Protein AF-A0A336NA17-F1 (afdb_monomer_lite)

pLDDT: mean 70.46, std 20.94, range [25.98, 91.88]

Radius of gyration: 20.92 Å; chains: 1; bounding box: 53×68×46 Å

Sequence (219 aa):
MKYIARKQKKLISEIELTWENMQLGAVQGVVLDTDGSVIVDWYKEWEITPSKPIDFKLNVETTNVAAHVDRVIMRMIEASKGAFSDRSRIIGLCGNEFFSKLKNHKTIRETYLNTALAQTPDSAGGVATPSALGSGSFGSFDFAGVTFINYRSIHNYNVSAKAVTKRAIGIKPDECQFFPVDAPGVFQKTFAPQARGKLGFCQHRWKTSLHHANRRPRP

Organism: Bartonella grahamii (NCBI:txid33045)

Structure (mmCIF, N/CA/C/O backbone):
data_AF-A0A336NA17-F1
#
_entry.id   AF-A0A336NA17-F1
#
loop_
_atom_site.group_PDB
_atom_site.id
_atom_site.type_symbol
_atom_site.label_atom_id
_atom_site.label_alt_id
_atom_site.label_comp_id
_atom_site.label_asym_id
_atom_site.label_entity_id
_atom_site.label_seq_id
_atom_site.pdbx_PDB_ins_code
_atom_site.Cartn_x
_atom_site.Cartn_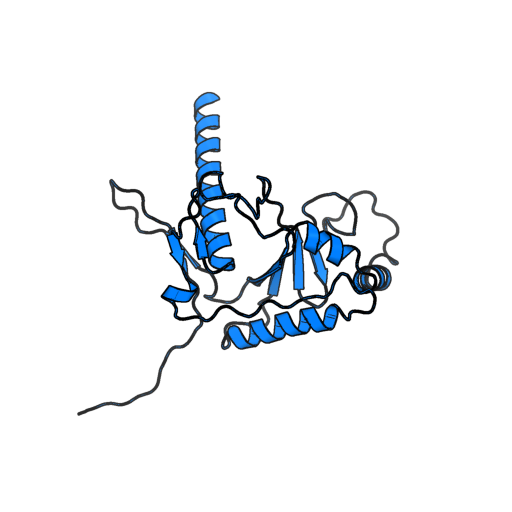y
_atom_site.Cartn_z
_atom_site.occupancy
_atom_site.B_iso_or_equiv
_atom_site.auth_seq_id
_atom_site.auth_comp_id
_atom_site.auth_asym_id
_atom_site.auth_atom_id
_atom_site.pdbx_PDB_model_num
ATOM 1 N N . MET A 1 1 ? 21.190 19.999 -29.900 1.00 59.84 1 MET A N 1
ATOM 2 C CA . MET A 1 1 ? 21.153 19.678 -28.450 1.00 59.84 1 MET A CA 1
ATOM 3 C C . MET A 1 1 ? 19.763 19.299 -27.909 1.00 59.84 1 MET A C 1
ATOM 5 O O . MET A 1 1 ? 19.672 18.299 -27.211 1.00 59.84 1 MET A O 1
ATOM 9 N N . LYS A 1 2 ? 18.657 19.989 -28.257 1.00 77.69 2 LYS A N 1
ATOM 10 C CA . LYS A 1 2 ? 17.298 19.683 -27.727 1.00 77.69 2 LYS A CA 1
ATOM 11 C C . LYS A 1 2 ? 16.725 18.293 -28.093 1.00 77.69 2 LYS A C 1
ATOM 13 O O . LYS A 1 2 ? 15.868 17.781 -27.381 1.00 77.69 2 LYS A O 1
ATOM 18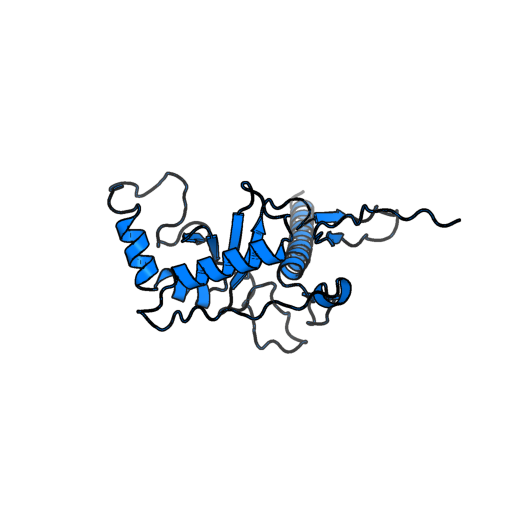 N N . TYR A 1 3 ? 17.149 17.669 -29.198 1.00 87.12 3 TYR A N 1
ATOM 19 C CA . TYR A 1 3 ? 16.628 16.353 -29.617 1.00 87.12 3 TYR A CA 1
ATOM 20 C C . TYR A 1 3 ? 17.195 15.190 -28.788 1.00 87.12 3 TYR A C 1
ATOM 22 O O . TYR A 1 3 ? 16.426 14.376 -28.281 1.00 87.12 3 TYR A O 1
ATOM 30 N N . ILE A 1 4 ? 18.518 15.159 -28.595 1.00 89.62 4 ILE A N 1
ATOM 31 C CA . ILE A 1 4 ? 19.208 14.116 -27.821 1.00 89.62 4 ILE A CA 1
ATOM 32 C C . ILE A 1 4 ? 18.718 14.120 -26.367 1.00 89.62 4 ILE A C 1
ATOM 34 O O . ILE A 1 4 ? 18.317 13.076 -25.861 1.00 89.62 4 ILE A O 1
ATOM 38 N N . ALA A 1 5 ? 18.615 15.299 -25.742 1.00 91.31 5 ALA A N 1
ATOM 39 C CA . ALA A 1 5 ? 18.116 15.433 -24.371 1.00 91.31 5 ALA A CA 1
ATOM 40 C C . ALA A 1 5 ? 16.678 14.900 -24.195 1.00 91.31 5 ALA A C 1
ATOM 42 O O . ALA A 1 5 ? 16.375 14.228 -23.211 1.00 91.31 5 ALA A O 1
ATOM 43 N N . ARG A 1 6 ? 15.785 15.129 -25.173 1.00 91.00 6 ARG A N 1
ATOM 44 C CA . ARG A 1 6 ? 14.420 14.566 -25.146 1.00 91.00 6 ARG A CA 1
ATOM 45 C C . ARG A 1 6 ? 14.422 13.040 -25.221 1.00 91.00 6 ARG A C 1
ATOM 47 O O . ARG A 1 6 ? 13.647 12.401 -24.516 1.00 91.00 6 ARG A O 1
ATOM 54 N N . LYS A 1 7 ? 15.275 12.457 -26.069 1.00 89.75 7 LYS A N 1
ATOM 55 C CA . LYS A 1 7 ? 15.403 10.997 -26.195 1.00 89.75 7 LYS A CA 1
ATOM 56 C C . LYS A 1 7 ? 15.983 10.373 -24.929 1.00 89.75 7 LYS A C 1
ATOM 58 O O . LYS A 1 7 ? 15.438 9.382 -24.464 1.00 89.75 7 LYS A O 1
ATOM 63 N N . GLN A 1 8 ? 17.008 10.986 -24.339 1.00 91.50 8 GLN A N 1
ATOM 64 C CA . GLN A 1 8 ? 17.567 10.552 -23.055 1.00 91.50 8 GLN A CA 1
ATOM 65 C C . GLN A 1 8 ? 16.517 10.594 -21.942 1.00 91.50 8 GLN A C 1
ATOM 67 O O . GLN A 1 8 ? 16.338 9.598 -21.250 1.00 91.50 8 GLN A O 1
ATOM 72 N N . LYS A 1 9 ? 15.754 11.691 -21.829 1.00 90.00 9 LYS A N 1
ATOM 73 C CA . LYS A 1 9 ? 14.656 11.792 -20.857 1.00 90.00 9 LYS A CA 1
ATOM 74 C C . LYS A 1 9 ? 13.622 10.681 -21.049 1.00 90.00 9 LYS A C 1
ATOM 76 O O . LYS A 1 9 ? 13.201 10.073 -20.076 1.00 90.00 9 LYS A O 1
ATOM 81 N N . LYS A 1 10 ? 13.250 10.392 -22.301 1.00 87.31 10 LYS A N 1
ATOM 82 C CA . LYS A 1 10 ? 12.312 9.310 -22.616 1.00 87.31 10 LYS A CA 1
ATOM 83 C C . LYS A 1 10 ? 12.838 7.943 -22.154 1.00 87.31 10 LYS A C 1
ATOM 85 O O . LYS A 1 10 ? 12.099 7.221 -21.501 1.00 87.31 10 LYS A O 1
ATOM 90 N N . LEU A 1 11 ? 14.095 7.616 -22.461 1.00 88.69 11 LEU A N 1
ATOM 91 C CA . LEU A 1 11 ? 14.706 6.342 -22.060 1.00 88.69 11 LEU A CA 1
ATOM 92 C C . LEU A 1 11 ? 14.773 6.190 -20.536 1.00 88.69 11 LEU A C 1
ATOM 94 O O . LEU A 1 11 ? 14.495 5.115 -20.018 1.00 88.69 11 LEU A O 1
ATOM 98 N N . ILE A 1 12 ? 15.101 7.268 -19.817 1.00 89.25 12 ILE A N 1
ATOM 99 C CA . ILE A 1 12 ? 15.108 7.266 -18.349 1.00 89.25 12 ILE A CA 1
ATOM 100 C C . ILE A 1 12 ? 13.704 6.967 -17.814 1.00 89.25 12 ILE A C 1
ATOM 102 O O . ILE A 1 12 ? 13.558 6.057 -17.006 1.00 89.25 12 ILE A O 1
ATOM 106 N N . SER A 1 13 ? 12.670 7.642 -18.325 1.00 83.38 13 SER A N 1
ATOM 107 C CA . SER A 1 13 ? 11.290 7.391 -17.894 1.00 83.38 13 SER A CA 1
ATOM 108 C C . SER A 1 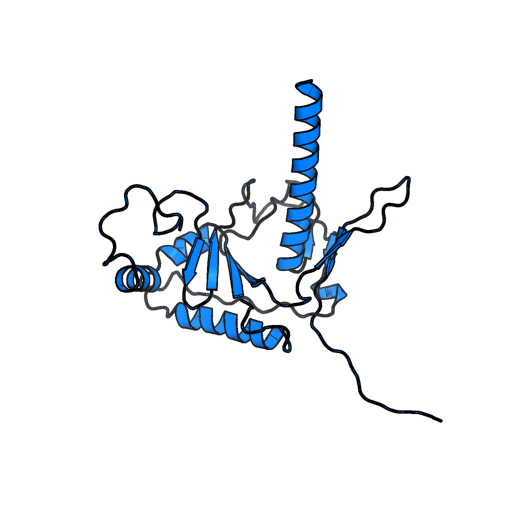13 ? 10.810 5.964 -18.194 1.00 83.38 13 SER A C 1
ATOM 110 O O . SER A 1 13 ? 10.081 5.383 -17.399 1.00 83.38 13 SER A O 1
ATOM 112 N N . GLU A 1 14 ? 11.230 5.359 -19.310 1.00 83.25 14 GLU A N 1
ATOM 113 C CA . GLU A 1 14 ? 10.919 3.954 -19.627 1.00 83.25 14 GLU A CA 1
ATOM 114 C C . GLU A 1 14 ? 11.610 2.971 -18.662 1.00 83.25 14 GLU A C 1
ATOM 116 O O . GLU A 1 14 ? 11.015 1.972 -18.242 1.00 83.25 14 GLU A O 1
ATOM 121 N N . ILE A 1 15 ? 12.847 3.267 -18.255 1.00 86.62 15 ILE A N 1
ATOM 122 C CA . ILE A 1 15 ? 13.572 2.479 -17.250 1.00 86.62 15 ILE A CA 1
ATOM 123 C C . ILE A 1 15 ? 12.913 2.622 -15.871 1.00 86.62 15 ILE A C 1
ATOM 125 O O . ILE A 1 15 ? 12.733 1.621 -15.178 1.00 86.62 15 ILE A O 1
ATOM 129 N N . GLU A 1 16 ? 12.516 3.835 -15.483 1.00 83.50 16 GLU A N 1
ATOM 130 C CA . GLU A 1 16 ? 11.811 4.106 -14.223 1.00 83.50 16 GLU A CA 1
ATOM 131 C C . GLU A 1 16 ? 10.486 3.339 -14.141 1.00 83.50 16 GLU A C 1
ATOM 133 O O . GLU A 1 16 ? 10.228 2.698 -13.126 1.00 83.50 16 GLU A O 1
ATOM 138 N N . LEU A 1 17 ? 9.714 3.294 -15.232 1.00 81.31 17 LEU A N 1
ATOM 139 C CA . LEU A 1 17 ? 8.494 2.481 -15.335 1.00 81.31 17 LEU A CA 1
ATOM 140 C C . LEU A 1 17 ? 8.766 0.986 -15.156 1.00 81.31 17 LEU A C 1
ATOM 142 O O . LEU A 1 17 ? 8.013 0.275 -14.494 1.00 81.31 17 LEU A O 1
ATOM 146 N N . THR A 1 18 ? 9.862 0.498 -15.734 1.00 83.12 18 THR A N 1
ATOM 147 C CA . THR A 1 18 ? 10.259 -0.907 -15.587 1.00 83.12 18 THR A CA 1
ATOM 148 C C . THR A 1 18 ? 10.616 -1.213 -14.132 1.00 83.12 18 THR A C 1
ATOM 150 O O . THR A 1 18 ? 10.225 -2.247 -13.589 1.00 83.12 18 THR A O 1
ATOM 153 N N . TRP A 1 19 ? 11.347 -0.310 -13.474 1.00 85.44 19 TRP A N 1
ATOM 154 C CA . TRP A 1 19 ? 11.675 -0.438 -12.056 1.00 85.44 19 TRP A CA 1
ATOM 155 C C . TRP A 1 19 ? 10.439 -0.388 -11.174 1.00 85.44 19 TRP A C 1
ATOM 157 O O . TRP A 1 19 ? 10.331 -1.210 -10.271 1.00 85.44 19 TRP A O 1
ATOM 167 N N . GLU A 1 20 ? 9.506 0.513 -11.458 1.00 83.62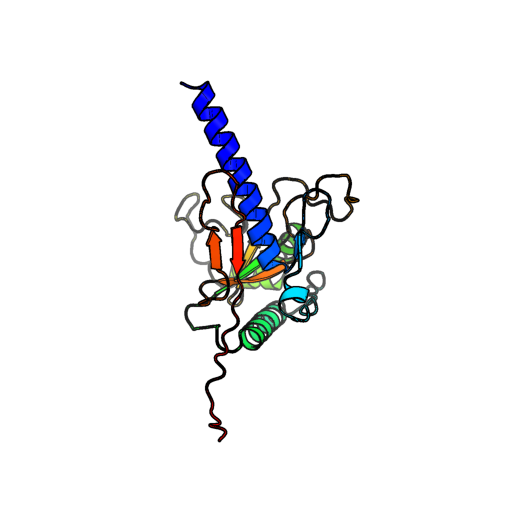 20 GLU A N 1
ATOM 168 C CA . GLU A 1 20 ? 8.233 0.606 -10.755 1.00 83.62 20 GLU A CA 1
ATOM 169 C C . GLU A 1 20 ? 7.431 -0.694 -10.878 1.00 83.62 20 GLU A C 1
ATOM 171 O O . GLU A 1 20 ? 6.985 -1.220 -9.862 1.00 83.62 20 GLU A O 1
ATOM 176 N N . ASN A 1 21 ? 7.333 -1.284 -12.076 1.00 82.94 21 ASN A N 1
ATOM 177 C CA . ASN A 1 21 ? 6.665 -2.576 -12.264 1.00 82.94 21 ASN A CA 1
ATOM 178 C C . ASN A 1 21 ? 7.304 -3.685 -11.413 1.00 82.94 21 ASN A C 1
ATOM 180 O O . ASN A 1 21 ? 6.611 -4.447 -10.743 1.00 82.94 21 ASN A O 1
ATOM 184 N N . MET A 1 22 ? 8.638 -3.760 -11.399 1.00 85.31 22 MET A N 1
ATOM 185 C CA . MET A 1 22 ? 9.351 -4.758 -10.597 1.00 85.31 22 MET A CA 1
ATOM 186 C C . MET A 1 22 ? 9.192 -4.520 -9.091 1.00 85.31 22 MET A C 1
ATOM 188 O O . MET A 1 22 ? 9.049 -5.479 -8.336 1.00 85.31 22 MET A O 1
ATOM 192 N N . GLN A 1 23 ? 9.213 -3.264 -8.645 1.00 86.75 23 GLN A N 1
ATOM 193 C CA . GLN A 1 23 ? 9.050 -2.899 -7.236 1.00 86.75 23 GLN A CA 1
ATOM 194 C C . GLN A 1 23 ? 7.625 -3.154 -6.754 1.00 86.75 23 GLN A C 1
ATOM 196 O O . GLN A 1 23 ? 7.435 -3.768 -5.707 1.00 86.75 23 GLN A O 1
ATOM 201 N N . LEU A 1 24 ? 6.625 -2.750 -7.537 1.00 84.69 24 LEU A N 1
ATOM 202 C CA . LEU A 1 24 ? 5.225 -2.999 -7.222 1.00 84.69 24 LEU A CA 1
ATOM 203 C C . LEU A 1 24 ? 4.910 -4.497 -7.251 1.00 84.69 24 LEU A C 1
ATOM 205 O O . LEU A 1 24 ? 4.237 -4.995 -6.352 1.00 84.69 24 LEU A O 1
ATOM 209 N N . GLY A 1 25 ? 5.456 -5.233 -8.221 1.00 84.94 25 GLY A N 1
ATOM 210 C CA . GLY A 1 25 ? 5.335 -6.687 -8.273 1.00 84.94 25 GLY A CA 1
ATOM 211 C C . GLY A 1 25 ? 6.028 -7.386 -7.100 1.00 84.94 25 GLY A C 1
ATOM 212 O O . GLY A 1 25 ? 5.523 -8.385 -6.599 1.00 84.94 25 GLY A O 1
ATOM 213 N N . ALA A 1 26 ? 7.136 -6.842 -6.584 1.00 85.88 26 ALA A N 1
ATOM 214 C CA . ALA A 1 26 ? 7.755 -7.333 -5.350 1.00 85.88 26 ALA A CA 1
ATOM 215 C C . ALA A 1 26 ? 6.884 -7.073 -4.107 1.00 85.88 26 ALA A C 1
ATOM 217 O O . ALA A 1 26 ? 6.862 -7.901 -3.203 1.00 85.88 26 ALA A O 1
ATOM 218 N N . VAL A 1 27 ? 6.143 -5.960 -4.061 1.00 86.81 27 VAL A N 1
ATOM 219 C CA . VAL A 1 27 ? 5.165 -5.678 -2.992 1.00 86.81 27 VAL A CA 1
ATOM 220 C C . VAL A 1 27 ? 3.949 -6.608 -3.087 1.00 86.81 27 VAL A C 1
ATOM 222 O O . VAL A 1 27 ? 3.481 -7.110 -2.071 1.00 86.81 27 VAL A O 1
ATOM 225 N N . GLN A 1 28 ? 3.445 -6.859 -4.298 1.00 84.44 28 GLN A N 1
ATOM 226 C CA . GLN A 1 28 ? 2.285 -7.726 -4.553 1.00 84.44 28 GLN A CA 1
ATOM 227 C C . GLN A 1 28 ? 2.622 -9.227 -4.545 1.00 84.44 28 GLN A C 1
ATOM 229 O O . GLN A 1 28 ? 1.717 -10.055 -4.606 1.00 84.44 28 GLN A O 1
ATOM 234 N N . GLY A 1 29 ? 3.909 -9.580 -4.514 1.00 85.19 29 GLY A N 1
ATOM 235 C CA . GLY A 1 29 ? 4.409 -10.955 -4.547 1.00 85.19 29 GLY A CA 1
ATOM 236 C C . GLY A 1 29 ? 4.439 -11.610 -5.934 1.00 85.19 29 GLY A C 1
ATOM 237 O O . GLY A 1 29 ? 4.948 -12.719 -6.062 1.00 85.19 29 GLY A O 1
ATOM 238 N N . VAL A 1 30 ? 3.976 -10.937 -6.990 1.00 85.19 30 VAL A N 1
ATOM 239 C CA . VAL A 1 30 ? 4.055 -11.429 -8.375 1.00 85.19 30 VAL A CA 1
ATOM 240 C C . VAL A 1 30 ? 4.409 -10.278 -9.313 1.00 85.19 30 VAL A C 1
ATOM 242 O O . VAL A 1 30 ? 3.748 -9.242 -9.317 1.00 85.19 30 VAL A O 1
ATOM 245 N N . VAL A 1 31 ? 5.439 -10.469 -10.138 1.00 84.38 31 VAL A N 1
ATOM 246 C CA . VAL A 1 31 ? 5.829 -9.543 -11.208 1.00 84.38 31 VAL A CA 1
ATOM 247 C C . VAL A 1 31 ? 5.243 -10.039 -12.521 1.00 84.38 31 VAL A C 1
ATOM 249 O O . VAL A 1 31 ? 5.493 -11.173 -12.932 1.00 84.38 31 VAL A O 1
ATOM 252 N N . LEU A 1 32 ? 4.486 -9.174 -13.187 1.00 81.75 32 LEU A N 1
ATOM 253 C CA . LEU A 1 32 ? 3.839 -9.472 -14.459 1.00 81.75 32 LEU A CA 1
ATOM 254 C C . LEU A 1 32 ? 4.518 -8.725 -15.601 1.00 81.75 32 LEU A C 1
ATOM 256 O O . LEU A 1 32 ? 5.023 -7.615 -15.412 1.00 81.75 32 LEU A O 1
ATOM 260 N N . ASP A 1 33 ? 4.493 -9.327 -16.782 1.00 77.69 33 ASP A N 1
ATOM 261 C CA . ASP A 1 33 ? 4.853 -8.653 -18.020 1.00 77.69 33 ASP A CA 1
ATOM 262 C C . ASP A 1 33 ? 3.661 -7.849 -18.558 1.00 77.69 33 ASP A C 1
ATOM 264 O O . ASP A 1 33 ? 2.528 -7.915 -18.069 1.00 77.69 33 ASP A O 1
ATOM 268 N N . THR A 1 34 ? 3.924 -7.056 -19.587 1.00 71.38 34 THR A N 1
ATOM 269 C CA . THR A 1 34 ? 2.964 -6.179 -20.255 1.00 71.38 34 THR A CA 1
ATOM 270 C C . THR A 1 34 ? 1.768 -6.949 -20.830 1.00 71.38 34 THR A C 1
ATOM 272 O O . THR A 1 34 ? 0.667 -6.396 -20.896 1.00 71.38 34 THR A O 1
ATOM 275 N N . ASP A 1 35 ? 1.972 -8.211 -21.222 1.00 69.75 35 ASP A N 1
ATOM 276 C CA . ASP A 1 35 ? 0.947 -9.138 -21.724 1.00 69.75 35 ASP A CA 1
ATOM 277 C C . ASP A 1 35 ? 0.199 -9.893 -20.602 1.00 69.75 35 ASP A C 1
ATOM 279 O O . ASP A 1 35 ? -0.707 -10.686 -20.852 1.00 69.75 35 ASP A O 1
ATOM 283 N N . GLY A 1 36 ? 0.550 -9.635 -19.340 1.00 70.06 36 GLY A N 1
ATOM 284 C CA . GLY A 1 36 ? -0.041 -10.285 -18.176 1.00 70.06 36 GLY A CA 1
ATOM 285 C C . GLY A 1 36 ? 0.521 -11.671 -17.860 1.00 70.06 36 GLY A C 1
ATOM 286 O O . GLY A 1 36 ? 0.030 -12.299 -16.919 1.00 70.06 36 GLY A O 1
ATOM 287 N N . SER A 1 37 ? 1.534 -12.148 -18.588 1.00 79.00 37 SER A N 1
ATOM 288 C CA . SER A 1 37 ? 2.283 -13.344 -18.204 1.00 79.00 37 SER A CA 1
ATOM 289 C C . SER A 1 37 ? 3.088 -13.099 -16.922 1.00 79.00 37 SER A C 1
ATOM 291 O O . SER A 1 37 ? 3.456 -11.969 -16.593 1.00 79.00 37 SER A O 1
ATOM 293 N N . VAL A 1 38 ? 3.327 -14.156 -16.146 1.00 83.75 38 VAL A N 1
ATOM 294 C CA . VAL A 1 38 ? 4.107 -14.064 -14.905 1.00 83.75 38 VAL A CA 1
ATOM 295 C C . VAL A 1 38 ? 5.593 -14.108 -15.245 1.00 83.75 38 VAL A C 1
ATOM 297 O O . VAL A 1 38 ? 6.077 -15.119 -15.747 1.00 83.75 38 VAL A O 1
ATOM 300 N N . ILE A 1 39 ? 6.317 -13.032 -14.932 1.00 85.00 39 ILE A N 1
ATOM 301 C CA . ILE A 1 39 ? 7.783 -12.994 -15.035 1.00 85.00 39 ILE A CA 1
ATOM 302 C C . ILE A 1 39 ? 8.391 -13.692 -13.820 1.00 85.00 39 ILE A C 1
ATOM 304 O O . ILE A 1 39 ? 9.263 -14.545 -13.962 1.00 85.00 39 ILE A O 1
ATOM 308 N N . VAL A 1 40 ? 7.936 -13.320 -12.619 1.00 86.38 40 VAL A N 1
ATOM 309 C CA . VAL A 1 40 ? 8.420 -13.887 -11.354 1.00 86.38 40 VAL A CA 1
ATOM 310 C C . VAL A 1 40 ? 7.259 -14.025 -10.380 1.00 86.38 40 VAL A C 1
ATOM 312 O O . VAL A 1 40 ? 6.538 -13.060 -10.136 1.00 86.38 40 VAL A O 1
ATOM 315 N N . ASP A 1 41 ? 7.116 -15.209 -9.796 1.00 87.06 41 ASP A N 1
ATOM 316 C CA . ASP A 1 41 ? 6.215 -15.472 -8.676 1.00 87.06 41 ASP A CA 1
ATOM 317 C C . ASP A 1 41 ? 7.048 -15.644 -7.402 1.00 87.06 41 ASP A C 1
ATOM 319 O O . ASP A 1 41 ? 7.697 -16.672 -7.196 1.00 87.06 41 ASP A O 1
ATOM 323 N N . TRP A 1 42 ? 7.049 -14.618 -6.555 1.00 86.69 42 TRP A N 1
ATOM 324 C CA . TRP A 1 42 ? 7.820 -14.605 -5.317 1.00 86.69 42 TRP A CA 1
ATOM 325 C C . TRP A 1 42 ? 7.222 -15.514 -4.242 1.00 86.69 42 TRP A C 1
ATOM 327 O O . TRP A 1 42 ? 7.956 -16.043 -3.407 1.00 86.69 42 TRP A O 1
ATOM 337 N N . TYR A 1 43 ? 5.903 -15.723 -4.264 1.00 86.88 43 TYR A N 1
ATOM 338 C CA . TYR A 1 43 ? 5.245 -16.656 -3.352 1.00 86.88 43 TYR A CA 1
ATOM 339 C C . TYR A 1 43 ? 5.692 -18.083 -3.630 1.00 86.88 43 TYR A C 1
ATOM 341 O O . TYR A 1 43 ? 6.009 -18.822 -2.699 1.00 86.88 43 TYR A O 1
ATOM 349 N N . LYS A 1 44 ? 5.772 -18.451 -4.910 1.00 89.44 44 LYS A N 1
ATOM 350 C CA . LYS A 1 44 ? 6.269 -19.761 -5.323 1.00 89.44 44 LYS A CA 1
ATOM 351 C C . LYS A 1 44 ? 7.761 -19.926 -5.042 1.00 89.44 44 LYS A C 1
ATOM 353 O O . LYS A 1 44 ? 8.149 -20.954 -4.504 1.00 89.44 44 LYS A O 1
ATOM 358 N N . GLU A 1 45 ? 8.575 -18.928 -5.379 1.00 88.12 45 GLU A N 1
ATOM 359 C CA . GLU A 1 45 ? 10.036 -18.984 -5.212 1.00 88.12 45 GLU A CA 1
ATOM 360 C C . GLU A 1 45 ? 10.460 -19.187 -3.749 1.00 88.12 45 GLU A C 1
ATOM 362 O O . GLU A 1 45 ? 11.425 -19.893 -3.470 1.00 88.12 45 GLU A O 1
ATOM 367 N N . TRP A 1 46 ? 9.744 -18.574 -2.803 1.00 83.31 46 TRP A N 1
ATOM 368 C CA . TRP A 1 46 ? 10.073 -18.645 -1.373 1.00 83.31 46 TRP A CA 1
ATOM 369 C C . TRP A 1 46 ? 9.128 -19.527 -0.561 1.00 83.31 46 TRP A C 1
ATOM 371 O O . TRP A 1 46 ? 9.210 -19.526 0.667 1.00 83.31 46 TRP A O 1
ATOM 381 N N . GLU A 1 47 ? 8.230 -20.251 -1.231 1.00 87.25 47 GLU A N 1
ATOM 382 C CA . GLU A 1 47 ? 7.232 -21.125 -0.602 1.00 87.25 47 GLU A CA 1
ATOM 383 C C . GLU A 1 47 ? 6.380 -20.389 0.454 1.00 87.25 47 GLU A C 1
ATOM 385 O O . GLU A 1 47 ? 5.994 -20.930 1.493 1.00 87.25 47 GLU A O 1
ATOM 390 N N . ILE A 1 48 ? 6.078 -19.113 0.195 1.00 84.25 48 ILE A N 1
ATOM 391 C CA . ILE A 1 48 ? 5.286 -18.259 1.081 1.00 84.25 48 ILE A CA 1
ATOM 392 C C . ILE A 1 48 ? 3.823 -18.350 0.662 1.00 84.25 48 ILE A C 1
ATOM 394 O O . ILE A 1 48 ? 3.462 -18.043 -0.469 1.00 84.25 48 ILE A O 1
ATOM 398 N N . THR A 1 49 ? 2.949 -18.708 1.601 1.00 85.88 49 THR A N 1
ATOM 399 C CA . THR A 1 49 ? 1.504 -18.654 1.358 1.00 85.88 49 THR A CA 1
ATOM 400 C C . THR A 1 49 ? 1.018 -17.198 1.406 1.00 85.88 49 THR A C 1
ATOM 402 O O . THR A 1 49 ? 1.258 -16.527 2.415 1.00 85.88 49 THR A O 1
ATOM 405 N N . PRO A 1 50 ? 0.311 -16.695 0.374 1.00 81.81 50 PRO A N 1
ATOM 406 C CA . PRO A 1 50 ? -0.259 -15.352 0.395 1.00 81.81 50 PRO A CA 1
ATOM 407 C C . PRO A 1 50 ? -1.201 -15.152 1.587 1.00 81.81 50 PRO A C 1
ATOM 409 O O . PRO A 1 50 ? -2.039 -16.006 1.895 1.00 81.81 50 PRO A O 1
ATOM 412 N N . SER A 1 51 ? -1.089 -14.003 2.253 1.00 81.56 51 SER A N 1
ATOM 413 C CA . SER A 1 51 ? -1.991 -13.659 3.354 1.00 81.56 51 SER A CA 1
ATOM 414 C C . SER A 1 51 ? -3.411 -13.447 2.834 1.00 81.56 51 SER A C 1
ATOM 416 O O . SER A 1 51 ? -3.623 -12.831 1.789 1.00 81.56 51 SER A O 1
ATOM 418 N N . LYS A 1 52 ? -4.408 -13.942 3.575 1.00 86.25 52 LYS A N 1
ATOM 419 C CA . LYS A 1 52 ? -5.816 -13.757 3.206 1.00 86.25 52 LYS A CA 1
ATOM 420 C C . LYS A 1 52 ? -6.193 -12.271 3.290 1.00 86.25 52 LYS A C 1
ATOM 422 O O . LYS A 1 52 ? -5.896 -11.652 4.322 1.00 86.25 52 LYS A O 1
ATOM 427 N N . PRO A 1 53 ? -6.899 -11.723 2.283 1.00 86.81 53 PRO A N 1
ATOM 428 C CA . PRO A 1 53 ? -7.317 -10.327 2.293 1.00 86.81 53 PRO A CA 1
ATOM 429 C C . PRO A 1 53 ? -8.185 -10.030 3.521 1.00 86.81 53 PRO A C 1
ATOM 431 O O . PRO A 1 53 ? -8.960 -10.873 3.981 1.00 86.81 53 PRO A O 1
ATOM 434 N N . ILE A 1 54 ? -8.023 -8.831 4.078 1.00 88.38 54 ILE A N 1
ATOM 435 C CA . ILE A 1 54 ? -8.860 -8.327 5.169 1.00 88.38 54 ILE A CA 1
ATOM 436 C C . ILE A 1 54 ? -9.910 -7.422 4.542 1.00 88.38 54 ILE A C 1
ATOM 438 O O . ILE A 1 54 ? -9.569 -6.398 3.959 1.00 88.38 54 ILE A O 1
ATOM 442 N N . ASP A 1 55 ? -11.181 -7.780 4.694 1.00 90.94 55 ASP A N 1
ATOM 443 C CA . ASP A 1 55 ? -12.275 -6.876 4.362 1.00 90.94 55 ASP A CA 1
ATOM 444 C C . ASP A 1 55 ? -12.398 -5.802 5.452 1.00 90.94 55 ASP A C 1
ATOM 446 O O . ASP A 1 55 ? -12.656 -6.113 6.620 1.00 90.94 55 ASP A O 1
ATOM 450 N N . PHE A 1 56 ? -12.172 -4.547 5.064 1.00 87.19 56 PHE A N 1
ATOM 451 C CA . PHE A 1 56 ? -12.287 -3.369 5.926 1.00 87.19 56 PHE A CA 1
ATOM 452 C C . PHE A 1 56 ? -13.738 -2.918 6.131 1.00 87.19 56 PHE A C 1
ATOM 454 O O . PHE A 1 56 ? -13.967 -2.010 6.923 1.00 87.19 56 PHE A O 1
ATOM 461 N N . LYS A 1 57 ? -14.711 -3.505 5.415 1.00 89.25 57 LYS A N 1
ATOM 462 C CA . LYS A 1 57 ? -16.147 -3.197 5.521 1.00 89.25 57 LYS A CA 1
ATOM 463 C C . LYS A 1 57 ? -16.464 -1.698 5.464 1.00 89.25 57 LYS A C 1
ATOM 465 O O . LYS A 1 57 ? -17.368 -1.215 6.138 1.00 89.25 57 LYS A O 1
ATOM 470 N N . LEU A 1 58 ? -15.772 -0.966 4.588 1.00 87.12 58 LEU A N 1
ATOM 471 C CA . LEU A 1 58 ? -15.880 0.498 4.464 1.00 87.12 58 LEU A CA 1
ATOM 472 C C . LEU A 1 58 ? -17.264 1.006 4.011 1.00 87.12 58 LEU A C 1
ATOM 474 O O . LEU A 1 58 ? -17.479 2.212 3.954 1.00 87.12 58 LEU A O 1
ATOM 478 N N . ASN A 1 59 ? -18.192 0.106 3.680 1.00 87.00 59 ASN A N 1
ATOM 479 C CA . ASN A 1 59 ? -19.577 0.438 3.342 1.00 87.00 59 ASN A CA 1
ATOM 480 C C . ASN A 1 59 ? -20.507 0.468 4.575 1.00 87.00 59 ASN A C 1
ATOM 482 O O . ASN A 1 59 ? -21.677 0.808 4.434 1.00 87.00 59 ASN A O 1
ATOM 486 N N . VAL A 1 60 ? -20.029 0.070 5.760 1.00 89.38 60 VAL A N 1
ATOM 487 C CA . VAL A 1 60 ? -20.819 0.021 7.000 1.00 89.38 60 VAL A CA 1
ATOM 488 C C . VAL A 1 60 ? -20.297 1.085 7.958 1.00 89.38 60 VAL A C 1
ATOM 490 O O . VAL A 1 60 ? -19.208 0.933 8.502 1.00 89.38 60 VAL A O 1
ATOM 493 N N . GLU A 1 61 ? -21.087 2.132 8.199 1.00 83.94 61 GLU A N 1
ATOM 494 C CA . GLU A 1 61 ? -20.662 3.319 8.962 1.00 83.94 61 GLU A CA 1
ATOM 495 C C . GLU A 1 61 ? -20.219 3.030 10.402 1.00 83.94 61 GLU A C 1
ATOM 497 O O . GLU A 1 61 ? -19.385 3.746 10.953 1.00 83.94 61 GLU A O 1
ATOM 502 N N . THR A 1 62 ? -20.770 1.985 11.024 1.00 87.19 62 THR A N 1
ATOM 503 C CA . THR A 1 62 ? -20.456 1.589 12.405 1.00 87.19 62 THR A CA 1
ATOM 504 C C . THR A 1 62 ? -19.188 0.742 12.511 1.00 87.19 62 THR A C 1
ATOM 506 O O . THR A 1 62 ? -18.861 0.256 13.595 1.00 87.19 62 THR A O 1
ATOM 509 N N . THR A 1 63 ? -18.488 0.495 11.401 1.00 90.31 63 THR A N 1
ATOM 510 C CA . THR A 1 63 ? -17.289 -0.344 11.401 1.00 90.31 63 THR A CA 1
ATOM 511 C C . THR A 1 63 ? -16.163 0.327 12.173 1.00 90.31 63 THR A C 1
ATOM 513 O O . THR A 1 63 ? -15.790 1.468 11.904 1.00 90.31 63 THR A O 1
ATOM 516 N N . ASN A 1 64 ? -15.554 -0.418 13.095 1.00 88.62 64 ASN A N 1
ATOM 517 C CA . ASN A 1 64 ? -14.334 0.018 13.758 1.00 88.62 64 ASN A CA 1
ATOM 518 C C . ASN A 1 64 ? -13.129 -0.167 12.821 1.00 88.62 64 ASN A C 1
ATOM 520 O O . ASN A 1 64 ? -12.465 -1.204 12.836 1.00 88.62 64 ASN A O 1
ATOM 524 N N . VAL A 1 65 ? -12.858 0.846 11.995 1.00 89.00 65 VAL A N 1
ATOM 525 C CA . VAL A 1 65 ? -11.752 0.827 11.025 1.00 89.00 65 VAL A CA 1
ATOM 526 C C . VAL A 1 65 ? -10.390 0.683 11.714 1.00 89.00 65 VAL A C 1
ATOM 528 O O . VAL A 1 65 ? -9.535 -0.028 11.194 1.00 89.00 65 VAL A O 1
ATOM 531 N N . ALA A 1 66 ? -10.197 1.270 12.901 1.00 87.69 66 ALA A N 1
ATOM 532 C CA . ALA A 1 66 ? -8.944 1.152 13.652 1.00 87.69 66 ALA A CA 1
ATOM 533 C C . ALA A 1 66 ? -8.622 -0.312 13.993 1.00 87.69 66 ALA A C 1
ATOM 535 O O . ALA A 1 66 ? -7.523 -0.771 13.711 1.00 87.69 66 ALA A O 1
ATOM 536 N N . ALA A 1 67 ? -9.613 -1.095 14.433 1.00 90.19 67 ALA A N 1
ATOM 537 C CA . ALA A 1 67 ? -9.418 -2.519 14.721 1.00 90.19 67 ALA A CA 1
ATOM 538 C C . ALA A 1 67 ? -9.013 -3.346 13.481 1.00 90.19 67 ALA A C 1
ATOM 540 O O . ALA A 1 67 ? -8.313 -4.357 13.592 1.00 90.19 67 ALA A O 1
ATOM 541 N N . HIS A 1 68 ? -9.451 -2.942 12.283 1.00 91.75 68 HIS A N 1
ATOM 542 C CA . HIS A 1 68 ? -9.001 -3.564 11.035 1.00 91.75 68 HIS A CA 1
ATOM 543 C C . HIS A 1 68 ? -7.551 -3.192 10.702 1.00 91.75 68 HIS A C 1
ATOM 545 O O . HIS A 1 68 ? -6.804 -4.059 10.246 1.00 91.75 68 HIS A O 1
ATOM 551 N N . VAL A 1 69 ? -7.141 -1.949 10.971 1.00 90.06 69 VAL A N 1
ATOM 552 C CA . VAL A 1 69 ? -5.747 -1.502 10.825 1.00 90.06 69 VAL A CA 1
ATOM 553 C C . VAL A 1 69 ? -4.836 -2.209 11.826 1.00 90.06 69 VAL A C 1
ATOM 555 O O . VAL A 1 69 ? -3.824 -2.772 11.418 1.00 90.06 69 VAL A O 1
ATOM 558 N N . ASP A 1 70 ? -5.235 -2.318 13.092 1.00 90.62 70 ASP A N 1
ATOM 559 C CA . ASP A 1 70 ? -4.477 -3.046 14.115 1.00 90.62 70 ASP A CA 1
ATOM 560 C C . ASP A 1 70 ? -4.256 -4.506 13.708 1.00 90.62 70 ASP A C 1
ATOM 562 O O . ASP A 1 70 ? -3.160 -5.049 13.837 1.00 90.62 70 ASP A O 1
ATOM 566 N N . ARG A 1 71 ? -5.274 -5.145 13.115 1.00 91.88 71 ARG A N 1
ATOM 567 C CA . ARG A 1 71 ? -5.144 -6.503 12.572 1.00 91.88 71 ARG A CA 1
ATOM 568 C C . ARG A 1 71 ? -4.111 -6.586 11.446 1.00 91.88 71 ARG A C 1
ATOM 570 O O . ARG A 1 71 ? -3.408 -7.592 11.362 1.00 91.88 71 ARG A O 1
ATOM 577 N N . VAL A 1 72 ? -4.033 -5.581 10.571 1.00 90.88 72 VAL A N 1
ATOM 578 C CA . VAL A 1 72 ? -2.992 -5.509 9.530 1.00 90.88 72 VAL A CA 1
ATOM 579 C C . VAL A 1 72 ? -1.615 -5.426 10.183 1.00 90.88 72 VAL A C 1
ATOM 581 O O . VAL A 1 72 ? -0.745 -6.229 9.849 1.00 90.88 72 VAL A O 1
ATOM 584 N N . ILE A 1 73 ? -1.441 -4.511 11.140 1.00 89.00 73 ILE A N 1
ATOM 585 C CA . ILE A 1 73 ? -0.174 -4.294 11.846 1.00 89.00 73 ILE A CA 1
ATOM 586 C C . ILE A 1 73 ? 0.293 -5.589 12.514 1.00 89.00 73 ILE A C 1
ATOM 588 O O . ILE A 1 73 ? 1.410 -6.038 12.265 1.00 89.00 73 ILE A O 1
ATOM 592 N N . MET A 1 74 ? -0.579 -6.240 13.287 1.00 88.81 74 MET A N 1
ATOM 593 C CA . MET A 1 74 ? -0.236 -7.473 14.000 1.00 88.81 74 MET A CA 1
ATOM 594 C C . MET A 1 74 ? 0.167 -8.595 13.041 1.00 88.81 74 MET A C 1
ATOM 596 O O . MET A 1 74 ? 1.216 -9.209 13.227 1.00 88.81 74 MET A O 1
ATOM 600 N N . ARG A 1 75 ? -0.582 -8.801 11.946 1.00 89.38 75 ARG A N 1
ATOM 601 C CA . ARG A 1 75 ? -0.213 -9.802 10.929 1.00 89.38 75 ARG A CA 1
ATOM 602 C C . ARG A 1 75 ? 1.141 -9.515 10.288 1.00 89.38 75 ARG A C 1
ATOM 604 O O . ARG A 1 75 ? 1.873 -10.450 9.977 1.00 89.38 75 ARG A O 1
ATOM 611 N N . MET A 1 76 ? 1.472 -8.248 10.056 1.00 86.94 76 MET A N 1
ATOM 612 C CA . MET A 1 76 ? 2.758 -7.869 9.470 1.00 86.94 76 MET A CA 1
ATOM 613 C C . MET A 1 76 ? 3.912 -8.069 10.447 1.00 86.94 76 MET A C 1
ATOM 615 O O . MET A 1 76 ? 4.958 -8.578 10.045 1.00 86.94 76 MET A O 1
ATOM 619 N N . ILE A 1 77 ? 3.723 -7.720 11.720 1.00 85.44 77 ILE A N 1
ATOM 620 C CA . ILE A 1 77 ? 4.719 -7.951 12.769 1.00 85.44 77 ILE A CA 1
ATOM 621 C C . ILE A 1 77 ? 4.984 -9.454 12.913 1.00 85.44 77 ILE A C 1
ATOM 623 O O . ILE A 1 77 ? 6.141 -9.871 12.844 1.00 85.44 77 ILE A O 1
ATOM 627 N N . GLU A 1 78 ? 3.938 -10.278 13.001 1.00 85.94 78 GLU A N 1
ATOM 628 C CA . GLU A 1 78 ? 4.053 -11.742 13.057 1.00 85.94 78 GLU A CA 1
ATOM 629 C C . GLU A 1 78 ? 4.763 -12.312 11.818 1.00 85.94 78 GLU A C 1
ATOM 631 O O . GLU A 1 78 ? 5.707 -13.098 11.936 1.00 85.94 78 GLU A O 1
ATOM 636 N N . ALA A 1 79 ? 4.371 -11.872 10.617 1.00 83.94 79 ALA A N 1
ATOM 637 C CA . ALA A 1 79 ? 4.968 -12.330 9.362 1.00 83.94 79 ALA A CA 1
ATOM 638 C C . ALA A 1 79 ? 6.435 -11.898 9.198 1.00 83.94 79 ALA A C 1
ATOM 640 O O . ALA A 1 79 ? 7.204 -12.575 8.513 1.00 83.94 79 ALA A O 1
ATOM 641 N N . SER A 1 80 ? 6.849 -10.800 9.838 1.00 79.38 80 SER A N 1
ATOM 642 C CA . SER A 1 80 ? 8.216 -10.280 9.746 1.00 79.38 80 SER A CA 1
ATOM 643 C C . SER A 1 80 ? 9.265 -11.162 10.434 1.00 79.38 80 SER A C 1
ATOM 645 O O . SER A 1 80 ? 10.456 -10.971 10.189 1.00 79.38 80 SER A O 1
ATOM 647 N N . LYS A 1 81 ? 8.853 -12.107 11.298 1.00 80.25 81 LYS A N 1
ATOM 648 C CA . LYS A 1 81 ? 9.741 -13.000 12.073 1.00 80.25 81 LYS A CA 1
ATOM 649 C C . LYS A 1 81 ? 10.887 -12.253 12.786 1.00 80.25 81 LYS A C 1
ATOM 651 O O . LYS A 1 81 ? 12.018 -12.731 12.824 1.00 80.25 81 LYS A O 1
ATOM 656 N N . GLY A 1 82 ? 10.600 -11.066 13.327 1.00 77.38 82 GLY A N 1
ATOM 657 C CA . GLY A 1 82 ? 11.572 -10.231 14.048 1.00 77.38 82 GLY A CA 1
ATOM 658 C C . GLY A 1 82 ? 12.356 -9.240 13.179 1.00 77.38 82 GLY A C 1
ATOM 659 O O . GLY A 1 82 ? 13.258 -8.577 13.682 1.00 77.38 82 GLY A O 1
ATOM 660 N N . ALA A 1 83 ? 12.031 -9.116 11.887 1.00 78.81 83 ALA A N 1
ATOM 661 C CA . ALA A 1 83 ? 12.596 -8.076 11.022 1.00 78.81 83 ALA A CA 1
ATOM 662 C C . ALA A 1 83 ? 11.934 -6.698 11.219 1.00 78.81 83 ALA A C 1
ATOM 664 O O . ALA A 1 83 ? 12.510 -5.683 10.824 1.00 78.81 83 ALA A O 1
ATOM 665 N N . PHE A 1 84 ? 10.734 -6.651 11.807 1.00 81.06 84 PHE A N 1
ATOM 666 C CA . PHE A 1 84 ? 10.072 -5.401 12.171 1.00 81.06 84 PHE A CA 1
ATOM 667 C C . PHE A 1 84 ? 10.719 -4.825 13.436 1.00 81.06 84 PHE A C 1
ATOM 669 O O . PHE A 1 84 ? 10.807 -5.506 14.454 1.00 81.06 84 PHE A O 1
ATOM 676 N N . SER A 1 85 ? 11.198 -3.585 13.358 1.00 78.69 85 SER A N 1
ATOM 677 C CA . SER A 1 85 ? 11.875 -2.880 14.457 1.00 78.69 85 SER A CA 1
ATOM 678 C C . SER A 1 85 ? 11.158 -1.570 14.776 1.00 78.69 85 SER A C 1
ATOM 680 O O . SER A 1 85 ? 10.323 -1.133 13.993 1.00 78.69 85 SER A O 1
ATOM 682 N N . ASP A 1 86 ? 11.532 -0.887 15.859 1.00 76.44 86 ASP A N 1
ATOM 683 C CA . ASP A 1 86 ? 10.924 0.400 16.256 1.00 76.44 86 ASP A CA 1
ATOM 684 C C . ASP A 1 86 ? 11.091 1.519 15.213 1.00 76.44 86 ASP A C 1
ATOM 686 O O . ASP A 1 86 ? 10.403 2.534 15.251 1.00 76.44 86 ASP A O 1
ATOM 690 N N . ARG A 1 87 ? 12.016 1.344 14.261 1.00 79.75 87 ARG A N 1
ATOM 691 C CA . ARG A 1 87 ? 12.218 2.264 13.130 1.00 79.75 87 ARG A CA 1
ATOM 692 C C . ARG A 1 87 ? 11.369 1.908 11.912 1.00 79.75 87 ARG A C 1
ATOM 694 O O . ARG A 1 87 ? 11.386 2.641 10.929 1.00 79.75 87 ARG A O 1
ATOM 701 N N . SER A 1 88 ? 10.691 0.766 11.942 1.00 81.25 88 SER A N 1
ATOM 702 C CA . SER A 1 88 ? 9.871 0.277 10.845 1.00 81.25 88 SER A CA 1
ATOM 703 C C . SER A 1 88 ? 8.487 0.914 10.897 1.00 81.25 88 SER A C 1
ATOM 705 O O . SER A 1 88 ? 7.884 1.063 11.955 1.00 81.25 88 SER A O 1
ATOM 707 N N . ARG A 1 89 ? 7.969 1.268 9.726 1.00 84.88 89 ARG A N 1
ATOM 708 C CA . ARG A 1 89 ? 6.625 1.834 9.554 1.00 84.88 89 ARG A CA 1
ATOM 709 C C . ARG A 1 89 ? 5.874 1.068 8.487 1.00 84.88 89 ARG A C 1
ATOM 711 O O . ARG A 1 89 ? 6.487 0.408 7.651 1.00 84.88 89 ARG A O 1
ATOM 718 N N . ILE A 1 90 ? 4.554 1.153 8.502 1.00 86.88 90 ILE A N 1
ATOM 719 C CA . ILE A 1 90 ? 3.709 0.435 7.550 1.00 86.88 90 ILE A CA 1
ATOM 720 C C . ILE A 1 90 ? 3.111 1.441 6.577 1.00 86.88 90 ILE A C 1
ATOM 722 O O . ILE A 1 90 ? 2.503 2.431 6.985 1.00 86.88 90 ILE A O 1
ATOM 726 N N . ILE A 1 91 ? 3.290 1.169 5.286 1.00 88.50 91 ILE A N 1
ATOM 727 C CA . ILE A 1 91 ? 2.675 1.940 4.209 1.00 88.50 91 ILE A CA 1
ATOM 728 C C . ILE A 1 91 ? 1.620 1.074 3.528 1.00 88.50 91 ILE A C 1
ATOM 730 O O . ILE A 1 91 ? 1.885 -0.077 3.182 1.00 88.50 91 ILE A O 1
ATOM 734 N N . GLY A 1 92 ? 0.431 1.646 3.334 1.00 89.62 92 GLY A N 1
ATOM 735 C CA . GLY A 1 92 ? -0.652 1.082 2.536 1.00 89.62 92 GLY A CA 1
ATOM 736 C C . GLY A 1 92 ? -0.778 1.807 1.199 1.00 89.62 92 GLY A C 1
ATOM 737 O O . GLY A 1 92 ? -1.236 2.948 1.159 1.00 89.62 92 GLY A O 1
ATOM 738 N N . LEU A 1 93 ? -0.404 1.155 0.097 1.00 88.75 93 LEU A N 1
ATOM 739 C CA . LEU A 1 93 ? -0.687 1.645 -1.253 1.00 88.75 93 LEU A CA 1
ATOM 740 C C . LEU A 1 93 ? -2.101 1.245 -1.638 1.00 88.75 93 LEU A C 1
ATOM 742 O O . LEU A 1 93 ? -2.384 0.068 -1.867 1.00 88.75 93 LEU A O 1
ATOM 746 N N . CYS A 1 94 ? -2.985 2.226 -1.714 1.00 86.88 94 CYS A N 1
ATOM 747 C CA . CYS A 1 94 ? -4.395 1.986 -1.941 1.00 86.88 94 CYS A CA 1
ATOM 748 C C . CYS A 1 94 ? -4.822 2.375 -3.350 1.00 86.88 94 CYS A C 1
ATOM 750 O O . CYS A 1 94 ? -4.388 3.396 -3.888 1.00 86.88 94 CYS A O 1
ATOM 752 N N . GLY A 1 95 ? -5.733 1.584 -3.912 1.00 83.06 95 GLY A N 1
ATOM 753 C CA . GLY A 1 95 ? -6.489 1.960 -5.092 1.00 83.06 95 GLY A CA 1
ATOM 754 C C . GLY A 1 95 ? -7.413 3.147 -4.825 1.00 83.06 95 GLY A C 1
ATOM 755 O O . GLY A 1 95 ? -7.766 3.471 -3.686 1.00 83.06 95 GLY A O 1
ATOM 756 N N . ASN A 1 96 ? -7.819 3.813 -5.904 1.00 82.31 96 ASN A N 1
ATOM 757 C CA . ASN A 1 96 ? -8.566 5.064 -5.813 1.00 82.31 96 ASN A CA 1
ATOM 758 C C . ASN A 1 96 ? -9.955 4.907 -5.158 1.00 82.31 96 ASN A C 1
ATOM 760 O O . ASN A 1 96 ? -10.380 5.805 -4.430 1.00 82.31 96 ASN A O 1
ATOM 764 N N . GLU A 1 97 ? -10.666 3.796 -5.381 1.00 85.50 97 GLU A N 1
ATOM 765 C CA . GLU A 1 97 ? -11.987 3.570 -4.773 1.00 85.50 97 GLU A CA 1
ATOM 766 C C . GLU A 1 97 ? -11.871 3.244 -3.286 1.00 85.50 97 GLU A C 1
ATOM 768 O O . GLU A 1 97 ? -12.587 3.840 -2.480 1.00 85.50 97 GLU A O 1
ATOM 773 N N . PHE A 1 98 ? -10.938 2.364 -2.913 1.00 87.19 98 PHE A N 1
ATOM 774 C CA . PHE A 1 98 ? -10.641 2.044 -1.520 1.00 87.19 98 PHE A CA 1
ATOM 775 C C . PHE A 1 98 ? -10.258 3.307 -0.752 1.00 87.19 98 PHE A C 1
ATOM 777 O O . PHE A 1 98 ? -10.866 3.618 0.268 1.00 87.19 98 PHE A O 1
ATOM 784 N N . PHE A 1 99 ? -9.314 4.089 -1.282 1.00 84.62 99 PHE A N 1
ATOM 785 C CA . PHE A 1 99 ? -8.857 5.322 -0.647 1.00 84.62 99 PHE A CA 1
ATOM 786 C C . PHE A 1 99 ? -9.984 6.357 -0.518 1.00 84.62 99 PHE A C 1
ATOM 788 O O . PHE A 1 99 ? -10.099 7.035 0.503 1.00 84.62 99 PHE A O 1
ATOM 795 N N . SER A 1 100 ? -10.853 6.466 -1.529 1.00 83.56 100 SER A N 1
ATOM 796 C CA . SER A 1 100 ? -12.014 7.361 -1.482 1.00 83.56 100 SER A CA 1
ATOM 797 C C . SER A 1 100 ? -13.061 6.921 -0.453 1.00 83.56 100 SER A C 1
ATOM 799 O O . SER A 1 100 ? -13.625 7.767 0.237 1.00 83.56 100 SER A O 1
ATOM 801 N N . LYS A 1 101 ? -13.319 5.617 -0.308 1.00 86.62 101 LYS A N 1
ATOM 802 C CA . LYS A 1 101 ? -14.213 5.092 0.738 1.00 86.62 101 LYS A CA 1
ATOM 803 C C . LYS A 1 101 ? -13.610 5.295 2.125 1.00 86.62 101 LYS A C 1
ATOM 805 O O . LYS A 1 101 ? -14.288 5.788 3.018 1.00 86.62 101 LYS A O 1
ATOM 810 N N . LEU A 1 102 ? -12.319 5.008 2.272 1.00 85.69 102 LEU A N 1
ATOM 811 C CA . LEU A 1 102 ? -11.586 5.126 3.526 1.00 85.69 102 LEU A CA 1
ATOM 812 C C . LEU A 1 102 ? -11.591 6.575 4.041 1.00 85.69 102 LEU A C 1
ATOM 814 O O . LEU A 1 102 ? -12.056 6.829 5.147 1.00 85.69 102 LEU A O 1
ATOM 818 N N . LYS A 1 103 ? -11.188 7.552 3.217 1.00 81.06 103 LYS A N 1
ATOM 819 C CA . LYS A 1 103 ? -11.168 8.974 3.619 1.00 81.06 103 LYS A CA 1
ATOM 820 C C . LYS A 1 103 ? -12.555 9.533 3.973 1.00 81.06 103 LYS A C 1
ATOM 822 O O . LYS A 1 103 ? -12.661 10.526 4.687 1.00 81.06 103 LYS A O 1
ATOM 827 N N . ASN A 1 104 ? -13.617 8.959 3.404 1.00 82.44 104 ASN A N 1
ATOM 828 C CA . ASN A 1 104 ? -14.991 9.419 3.598 1.00 82.44 104 ASN A CA 1
ATOM 829 C C . ASN A 1 104 ? -15.721 8.661 4.713 1.00 82.44 104 ASN A C 1
ATOM 831 O O . ASN A 1 104 ? -16.838 9.044 5.054 1.00 82.44 104 ASN A O 1
ATOM 835 N N . HIS A 1 105 ? -15.107 7.625 5.289 1.00 83.88 105 HIS A N 1
ATOM 836 C CA . HIS A 1 105 ? -15.703 6.858 6.371 1.00 83.88 105 HIS A CA 1
ATOM 837 C C . HIS A 1 105 ? -15.902 7.735 7.611 1.00 83.88 105 HIS A C 1
ATOM 839 O O . HIS A 1 105 ? -15.006 8.498 7.988 1.00 83.88 105 HIS A O 1
ATOM 845 N N . LYS A 1 106 ? -17.060 7.592 8.267 1.00 85.12 106 LYS A N 1
ATOM 846 C CA . LYS A 1 106 ? -17.469 8.399 9.427 1.00 85.12 106 LYS A CA 1
ATOM 847 C C . LYS A 1 106 ? -16.384 8.453 10.503 1.00 85.12 106 LYS A C 1
ATOM 849 O O . LYS A 1 106 ? -15.926 9.538 10.841 1.00 85.12 106 LYS A O 1
ATOM 854 N N . THR A 1 107 ? -15.891 7.290 10.932 1.00 82.94 107 THR A N 1
ATOM 855 C CA . THR A 1 107 ? -14.820 7.176 11.937 1.00 82.94 107 THR A CA 1
ATOM 856 C C . THR A 1 107 ? -13.574 7.975 11.567 1.00 82.94 107 THR A C 1
ATOM 858 O O . THR A 1 107 ? -13.035 8.679 12.406 1.00 82.94 107 THR A O 1
ATOM 861 N N . ILE A 1 108 ? -13.123 7.907 10.311 1.00 80.12 108 ILE A N 1
ATOM 862 C CA . ILE A 1 108 ? -11.886 8.576 9.885 1.00 80.12 108 ILE A CA 1
ATOM 863 C C . ILE A 1 108 ? -12.081 10.086 9.843 1.00 80.12 108 ILE A C 1
ATOM 865 O O . ILE A 1 108 ? -11.216 10.825 10.307 1.00 80.12 108 ILE A O 1
ATOM 869 N N . ARG A 1 109 ? -13.230 10.547 9.340 1.00 80.44 109 ARG A N 1
ATOM 870 C CA . ARG A 1 109 ? -13.579 11.970 9.352 1.00 80.44 109 ARG A CA 1
ATOM 871 C C . ARG A 1 109 ? -13.663 12.513 10.774 1.00 80.44 109 ARG A C 1
ATOM 873 O O . ARG A 1 109 ? -13.076 13.552 11.047 1.00 80.44 109 ARG A O 1
ATOM 880 N N . GLU A 1 110 ? -14.343 11.807 11.672 1.00 79.00 110 GLU A N 1
ATOM 881 C CA . GLU A 1 110 ? -14.472 12.201 13.077 1.00 79.00 110 GLU A CA 1
ATOM 882 C C . GLU A 1 110 ? -13.115 12.223 13.785 1.00 79.00 110 GLU A C 1
ATOM 884 O O . GLU A 1 110 ? -12.795 13.206 14.448 1.00 79.00 110 GLU A O 1
ATOM 889 N N . THR A 1 111 ? -12.274 11.199 13.602 1.00 75.06 111 THR A N 1
ATOM 890 C CA . THR A 1 111 ? -10.910 11.196 14.150 1.00 75.06 111 THR A CA 1
ATOM 891 C C . THR A 1 111 ? -10.113 12.391 13.628 1.00 75.06 111 THR A C 1
ATOM 893 O O . THR A 1 111 ? -9.572 13.148 14.422 1.00 75.06 111 THR A O 1
ATOM 896 N N . TYR A 1 112 ? -10.100 12.647 12.319 1.00 69.75 112 TYR A N 1
ATOM 897 C CA . TYR A 1 112 ? -9.343 13.772 11.759 1.00 69.75 112 TYR A CA 1
ATOM 898 C C . TYR A 1 112 ? -9.833 15.148 12.231 1.00 69.75 112 TYR A C 1
ATOM 900 O O . TYR A 1 112 ? -9.013 16.030 12.501 1.00 69.75 112 TYR A O 1
ATOM 908 N N . LEU A 1 113 ? -11.151 15.331 12.365 1.00 69.81 113 LEU A N 1
ATOM 909 C CA . LEU A 1 113 ? -11.734 16.554 12.922 1.00 69.81 113 LEU A CA 1
ATOM 910 C C . LEU A 1 113 ? -11.330 16.756 14.389 1.00 69.81 113 LEU A C 1
ATOM 912 O O . LEU A 1 113 ? -11.037 17.880 14.790 1.00 69.81 113 LEU A O 1
ATOM 916 N N . ASN A 1 114 ? -11.255 15.672 15.164 1.00 68.12 114 ASN A N 1
ATOM 917 C CA . ASN A 1 114 ? -10.949 15.718 16.592 1.00 68.12 114 ASN A CA 1
ATOM 918 C C . ASN A 1 114 ? -9.443 15.799 16.911 1.00 68.12 114 ASN A C 1
ATOM 920 O O . ASN A 1 114 ? -9.095 16.231 18.006 1.00 68.12 114 ASN A O 1
ATOM 924 N N . THR A 1 115 ? -8.544 15.371 16.012 1.00 61.59 115 THR A N 1
ATOM 925 C CA . THR A 1 115 ? -7.118 15.163 16.352 1.00 61.59 115 THR A CA 1
ATOM 926 C C . THR A 1 115 ? -6.154 16.278 15.908 1.00 61.59 115 THR A C 1
ATOM 928 O O . THR A 1 115 ? -5.129 16.425 16.564 1.00 61.59 115 THR A O 1
ATOM 931 N N . ALA A 1 116 ? -6.417 17.095 14.869 1.00 55.38 116 ALA A N 1
ATOM 932 C CA . ALA A 1 116 ? -5.429 18.130 14.469 1.00 55.38 116 ALA A CA 1
ATOM 933 C C . ALA A 1 116 ? -5.904 19.327 13.611 1.00 55.38 116 ALA A C 1
ATOM 935 O O . ALA A 1 116 ? -5.127 20.262 13.428 1.00 55.38 116 ALA A O 1
ATOM 936 N N . LEU A 1 117 ? -7.136 19.364 13.088 1.00 47.81 117 LEU A N 1
ATOM 937 C CA . LEU A 1 117 ? -7.584 20.474 12.214 1.00 47.81 117 LEU A CA 1
ATOM 938 C C . LEU A 1 117 ? -8.482 21.512 12.905 1.00 47.81 117 LEU A C 1
ATOM 940 O O . LEU A 1 117 ? -8.795 22.537 12.310 1.00 47.81 117 LEU A O 1
ATOM 944 N N . ALA A 1 118 ? -8.859 21.299 14.169 1.00 40.28 118 ALA A N 1
ATOM 945 C CA . ALA A 1 118 ? -9.582 22.295 14.966 1.00 40.28 118 ALA A CA 1
ATOM 946 C C . ALA A 1 118 ? -8.666 23.359 15.617 1.00 40.28 118 ALA A C 1
ATOM 948 O O . ALA A 1 118 ? -9.171 24.327 16.177 1.00 40.28 118 ALA A O 1
ATOM 949 N N . GLN A 1 119 ? -7.334 23.197 15.562 1.00 41.53 119 GLN A N 1
ATOM 950 C CA . GLN A 1 119 ? -6.365 24.100 16.216 1.00 41.53 119 GLN A CA 1
ATOM 951 C C . GLN A 1 119 ? -5.436 24.863 15.256 1.00 41.53 119 GLN A C 1
ATOM 953 O O . GLN A 1 119 ? -4.587 25.620 15.714 1.00 41.53 119 GLN A O 1
ATOM 958 N N . THR A 1 120 ? -5.601 24.724 13.938 1.00 38.84 120 THR A N 1
ATOM 959 C CA . THR A 1 120 ? -4.928 25.587 12.949 1.00 38.84 120 THR A CA 1
ATOM 960 C C . THR A 1 120 ? -5.959 26.278 12.052 1.00 38.84 120 THR A C 1
ATOM 962 O O . THR A 1 120 ? -6.144 25.894 10.898 1.00 38.84 120 THR A O 1
ATOM 965 N N . PRO A 1 121 ? -6.673 27.304 12.557 1.00 37.69 121 PRO A N 1
ATOM 966 C CA . PRO A 1 121 ? -7.175 28.335 11.663 1.00 37.69 121 PRO A CA 1
ATOM 967 C C . PRO A 1 121 ? -5.944 29.007 11.033 1.00 37.69 121 PRO A C 1
ATOM 969 O O . PRO A 1 121 ? -4.980 29.297 11.730 1.00 37.69 121 PRO A O 1
ATOM 972 N N . ASP A 1 122 ? -5.963 29.212 9.722 1.00 34.56 122 ASP A N 1
ATOM 973 C CA . ASP A 1 122 ? -4.914 29.883 8.940 1.00 34.56 122 ASP A CA 1
ATOM 974 C C . ASP A 1 122 ? -3.712 29.025 8.513 1.00 34.56 122 ASP A C 1
ATOM 976 O O . ASP A 1 122 ? -2.597 29.097 9.022 1.00 34.56 122 ASP A O 1
ATOM 980 N N . SER A 1 123 ? -3.904 28.290 7.422 1.00 33.19 123 SER A N 1
ATOM 981 C CA . SER A 1 123 ? -2.940 28.351 6.313 1.00 33.19 123 SER A CA 1
ATOM 982 C C . SER A 1 123 ? -3.618 27.941 5.011 1.00 33.19 123 SER A C 1
ATOM 984 O O . SER A 1 123 ? -3.486 26.830 4.498 1.00 33.19 123 SER A O 1
ATOM 986 N N . ALA A 1 124 ? -4.313 28.909 4.417 1.00 39.88 124 ALA A N 1
ATOM 987 C CA . ALA A 1 124 ? -4.439 28.983 2.970 1.00 39.88 124 ALA A CA 1
ATOM 988 C C . ALA A 1 124 ? -3.032 29.218 2.365 1.00 39.88 124 ALA A C 1
ATOM 990 O O . ALA A 1 124 ? -2.690 30.329 1.982 1.00 39.88 124 ALA A O 1
ATOM 991 N N . GLY A 1 125 ? -2.199 28.170 2.334 1.00 37.91 125 GLY A N 1
ATOM 992 C CA . GLY A 1 125 ? -0.866 28.157 1.715 1.00 37.91 125 GLY A CA 1
ATOM 993 C C . GLY A 1 125 ? 0.323 28.033 2.683 1.00 37.91 125 GLY A C 1
ATOM 994 O O . GLY A 1 125 ? 0.828 29.037 3.165 1.00 37.91 125 GLY A O 1
ATOM 995 N N . GLY A 1 126 ? 0.839 26.804 2.856 1.00 26.98 126 GLY A N 1
ATOM 996 C CA . GLY A 1 126 ? 2.138 26.484 3.491 1.00 26.98 126 GLY A CA 1
ATOM 997 C C . GLY A 1 126 ? 2.063 26.386 5.020 1.00 26.98 126 GLY A C 1
ATOM 998 O O . GLY A 1 126 ? 1.643 27.323 5.674 1.00 26.98 126 GLY A O 1
ATOM 999 N N . VAL A 1 127 ? 2.400 25.272 5.672 1.00 29.28 127 VAL A N 1
ATOM 1000 C CA . VAL A 1 127 ? 3.647 24.487 5.614 1.00 29.28 127 VAL A CA 1
ATOM 1001 C C . VAL A 1 127 ? 3.389 23.067 5.095 1.00 29.28 127 VAL A C 1
ATOM 1003 O O . VAL A 1 127 ? 2.354 22.472 5.366 1.00 29.28 127 VAL A O 1
ATOM 1006 N N . ALA A 1 128 ? 4.322 22.523 4.313 1.00 35.19 128 ALA A N 1
ATOM 1007 C CA . ALA A 1 128 ? 4.208 21.237 3.631 1.00 35.19 128 ALA A CA 1
ATOM 1008 C C . ALA A 1 128 ? 3.960 20.036 4.572 1.00 35.19 128 ALA A C 1
ATOM 1010 O O . ALA A 1 128 ? 4.880 19.321 4.949 1.00 35.19 128 ALA A O 1
ATOM 1011 N N . THR A 1 129 ? 2.693 19.750 4.855 1.00 37.94 129 THR A N 1
ATOM 1012 C CA . THR A 1 129 ? 2.163 18.383 4.912 1.00 37.94 129 THR A CA 1
ATOM 1013 C C . THR A 1 129 ? 0.954 18.358 3.983 1.00 37.94 129 THR A C 1
ATOM 1015 O O . THR A 1 129 ? -0.149 18.746 4.364 1.00 37.94 129 THR A O 1
ATOM 1018 N N . PRO A 1 130 ? 1.147 18.029 2.696 1.00 36.22 130 PRO A N 1
ATOM 1019 C CA . PRO A 1 130 ? 0.046 18.027 1.758 1.00 36.22 130 PRO A CA 1
ATOM 1020 C C . PRO A 1 130 ? -0.829 16.819 2.064 1.00 36.22 130 PRO A C 1
ATOM 1022 O O . PRO A 1 130 ? -0.547 15.738 1.567 1.00 36.22 130 PRO A O 1
ATOM 1025 N N . SER A 1 131 ? -1.836 16.977 2.924 1.00 46.97 131 SER A N 1
ATOM 1026 C CA . SER A 1 131 ? -3.076 16.189 2.936 1.00 46.97 131 SER A CA 1
ATOM 1027 C C . SER A 1 131 ? -3.876 16.442 4.207 1.00 46.97 131 SER A C 1
ATOM 1029 O O . SER A 1 131 ? -3.704 15.794 5.233 1.00 46.97 131 SER A O 1
ATOM 1031 N N . ALA A 1 132 ? -4.855 17.325 4.081 1.00 47.62 132 ALA A N 1
ATOM 1032 C CA . ALA A 1 132 ? -6.001 17.375 4.971 1.00 47.62 132 ALA A CA 1
ATOM 1033 C C . ALA A 1 132 ? -7.246 17.559 4.096 1.00 47.62 132 ALA A C 1
ATOM 1035 O O . ALA A 1 132 ? -7.770 18.651 3.935 1.00 47.62 132 ALA A O 1
ATOM 1036 N N . LEU A 1 133 ? -7.658 16.484 3.419 1.00 52.16 133 LEU A N 1
ATOM 1037 C CA . LEU A 1 133 ? -8.927 16.398 2.678 1.00 52.16 133 LEU A CA 1
ATOM 1038 C C . LEU A 1 133 ? -9.178 17.425 1.541 1.00 52.16 133 LEU A C 1
ATOM 1040 O O . LEU A 1 133 ? -10.324 17.620 1.142 1.00 52.16 133 LEU A O 1
ATOM 1044 N N . GLY A 1 134 ? -8.141 18.003 0.929 1.00 42.00 134 GLY A N 1
ATOM 1045 C CA . GLY A 1 134 ? -8.273 18.898 -0.231 1.00 42.00 134 GLY A CA 1
ATOM 1046 C C . GLY A 1 134 ? -7.171 18.668 -1.262 1.00 42.00 134 GLY A C 1
ATOM 1047 O O . GLY A 1 134 ? -6.014 18.472 -0.911 1.00 42.00 134 GLY A O 1
ATOM 1048 N N . SER A 1 135 ? -7.542 18.625 -2.540 1.00 49.22 135 SER A N 1
ATOM 1049 C CA . SER A 1 135 ? -6.681 18.261 -3.670 1.00 49.22 135 SER A CA 1
ATOM 1050 C C . SER A 1 135 ? -5.423 19.140 -3.779 1.00 49.22 135 SER A C 1
ATOM 1052 O O . SER A 1 135 ? -5.510 20.278 -4.228 1.00 49.22 135 SER A O 1
ATOM 1054 N N . GLY A 1 136 ? -4.248 18.593 -3.447 1.00 43.94 136 GLY A N 1
ATOM 1055 C CA . GLY A 1 136 ? -2.963 19.255 -3.687 1.00 43.94 136 GLY A CA 1
ATOM 1056 C C . GLY A 1 136 ? -1.773 18.504 -3.091 1.00 43.94 136 GLY A C 1
ATOM 1057 O O . GLY A 1 136 ? -1.506 18.623 -1.906 1.00 43.94 136 GLY A O 1
ATOM 1058 N N . SER A 1 137 ? -1.046 17.788 -3.957 1.00 45.41 137 SER A N 1
ATOM 1059 C CA . SER A 1 137 ? 0.193 17.023 -3.719 1.00 45.41 137 SER A CA 1
ATOM 1060 C C . SER A 1 137 ? 0.022 15.647 -3.042 1.00 45.41 137 SER A C 1
ATOM 1062 O O . SER A 1 137 ? 0.261 15.467 -1.860 1.00 45.41 137 SER A O 1
ATOM 1064 N N . PHE A 1 138 ? -0.369 14.657 -3.857 1.00 49.34 138 PHE A N 1
ATOM 1065 C CA . PHE A 1 138 ? -0.257 13.209 -3.591 1.00 49.34 138 PHE A CA 1
ATOM 1066 C C . PHE A 1 138 ? -1.003 12.698 -2.347 1.00 49.34 138 PHE A C 1
ATOM 1068 O O . PHE A 1 138 ? -0.396 12.335 -1.352 1.00 49.34 138 PHE A O 1
ATOM 1075 N N . GLY A 1 139 ? -2.339 12.640 -2.450 1.00 66.25 139 GLY A N 1
ATOM 1076 C CA . GLY A 1 139 ? -3.263 12.273 -1.369 1.00 66.25 139 GLY A CA 1
ATOM 1077 C C . GLY A 1 139 ? -2.845 11.046 -0.556 1.00 66.25 139 GLY A C 1
ATOM 1078 O O . GLY A 1 139 ? -3.112 9.912 -0.954 1.00 66.25 139 GLY A O 1
ATOM 1079 N N . SER A 1 140 ? -2.254 11.305 0.604 1.00 73.88 140 SER A N 1
ATOM 1080 C CA . SER A 1 140 ? -1.835 10.321 1.592 1.00 73.88 140 SER A CA 1
ATOM 1081 C C . SER A 1 140 ? -2.197 10.809 2.983 1.00 73.88 140 SER A C 1
ATOM 1083 O O . SER A 1 140 ? -2.083 11.998 3.243 1.00 73.88 140 SER A O 1
ATOM 1085 N N . PHE A 1 141 ? -2.608 9.941 3.892 1.00 76.81 141 PHE A N 1
ATOM 1086 C CA . PHE A 1 141 ? -2.922 10.351 5.257 1.00 76.81 141 PHE A CA 1
ATOM 1087 C C . PHE A 1 141 ? -2.555 9.250 6.250 1.00 76.81 141 PHE A C 1
ATOM 1089 O O . PHE A 1 141 ? -2.523 8.071 5.892 1.00 76.81 141 PHE A O 1
ATOM 1096 N N . ASP A 1 142 ? -2.287 9.643 7.489 1.00 82.31 142 ASP A N 1
ATOM 1097 C CA . ASP A 1 142 ? -1.884 8.734 8.556 1.00 82.31 142 ASP A CA 1
ATOM 1098 C C . ASP A 1 142 ? -3.084 8.385 9.432 1.00 82.31 142 ASP A C 1
ATOM 1100 O O . ASP A 1 142 ? -3.833 9.252 9.880 1.00 82.31 142 ASP A O 1
ATOM 1104 N N . PHE A 1 143 ? -3.284 7.099 9.698 1.00 83.56 143 PHE A N 1
ATOM 1105 C CA . PHE A 1 143 ? -4.350 6.649 10.584 1.00 83.56 143 PHE A CA 1
ATOM 1106 C C . PHE A 1 143 ? -3.940 5.376 11.318 1.00 83.56 143 PHE A C 1
ATOM 1108 O O . PHE A 1 143 ? -3.469 4.422 10.701 1.00 83.56 143 PHE A O 1
ATOM 1115 N N . ALA A 1 144 ? -4.120 5.375 12.644 1.00 83.81 144 ALA A N 1
ATOM 1116 C CA . ALA A 1 144 ? -3.829 4.240 13.526 1.00 83.81 144 ALA A CA 1
ATOM 1117 C C . ALA A 1 144 ? -2.429 3.613 13.309 1.00 83.81 144 ALA A C 1
ATOM 1119 O O . ALA A 1 144 ? -2.272 2.400 13.347 1.00 83.81 144 ALA A O 1
ATOM 1120 N N . GLY A 1 145 ? -1.405 4.438 13.046 1.00 80.25 145 GLY A N 1
ATOM 1121 C CA . GLY A 1 145 ? -0.021 3.976 12.858 1.00 80.25 145 GLY A CA 1
ATOM 1122 C C . GLY A 1 145 ? 0.329 3.477 11.448 1.00 80.25 145 GLY A C 1
ATOM 1123 O O . GLY A 1 145 ? 1.435 2.977 11.242 1.00 80.25 145 GLY A O 1
ATOM 1124 N N . VAL A 1 146 ? -0.573 3.626 10.472 1.00 84.94 146 VAL A N 1
ATOM 1125 C CA . VAL A 1 146 ? -0.331 3.299 9.058 1.00 84.94 146 VAL A CA 1
ATOM 1126 C C . VAL A 1 146 ? -0.467 4.544 8.187 1.00 84.94 146 VAL A C 1
ATOM 1128 O O . VAL A 1 146 ? -1.448 5.281 8.298 1.00 84.94 146 VAL A O 1
ATOM 1131 N N . THR A 1 147 ? 0.486 4.737 7.273 1.00 87.69 147 THR A N 1
ATOM 1132 C CA . THR A 1 147 ? 0.403 5.768 6.232 1.00 87.69 147 THR A CA 1
ATOM 1133 C C . THR A 1 147 ? -0.306 5.201 5.010 1.00 87.69 147 THR A C 1
ATOM 1135 O O . THR A 1 147 ? 0.219 4.329 4.312 1.00 87.69 147 THR A O 1
ATOM 1138 N N . PHE A 1 148 ? -1.500 5.704 4.721 1.00 85.56 148 PHE A N 1
ATOM 1139 C CA . PHE A 1 148 ? -2.266 5.350 3.532 1.00 85.56 148 PHE A CA 1
ATOM 1140 C C . PHE A 1 148 ? -1.908 6.296 2.397 1.00 85.56 148 PHE A C 1
ATOM 1142 O O . PHE A 1 148 ? -2.006 7.505 2.559 1.00 85.56 148 PHE A O 1
ATOM 1149 N N . ILE A 1 149 ? -1.543 5.769 1.233 1.00 85.06 149 ILE A N 1
ATOM 1150 C CA . ILE A 1 149 ? -1.186 6.556 0.049 1.00 85.06 149 ILE A CA 1
ATOM 1151 C C . ILE A 1 149 ? -2.116 6.159 -1.093 1.00 85.06 149 ILE A C 1
ATOM 1153 O O . ILE A 1 149 ? -2.239 4.978 -1.421 1.00 85.06 149 ILE A O 1
ATOM 1157 N N . ASN A 1 150 ? -2.755 7.139 -1.734 1.00 84.69 150 ASN A N 1
ATOM 1158 C CA . ASN A 1 150 ? -3.516 6.902 -2.956 1.00 84.69 150 ASN A CA 1
ATOM 1159 C C . ASN A 1 150 ? -2.557 6.641 -4.124 1.00 84.69 150 ASN A C 1
ATOM 1161 O O . ASN A 1 150 ? -1.982 7.573 -4.696 1.00 84.69 150 ASN A O 1
ATOM 1165 N N . TYR A 1 151 ? -2.398 5.373 -4.490 1.00 81.06 151 TYR A N 1
ATOM 1166 C CA . TYR A 1 151 ? -1.558 4.968 -5.603 1.00 81.06 151 TYR A CA 1
ATOM 1167 C C . TYR A 1 151 ? -2.327 5.141 -6.917 1.00 81.06 151 TYR A C 1
ATOM 1169 O O . TYR A 1 151 ? -3.122 4.296 -7.340 1.00 81.06 151 TYR A O 1
ATOM 1177 N N . ARG A 1 152 ? -2.099 6.281 -7.572 1.00 68.62 152 ARG A N 1
ATOM 1178 C CA . ARG A 1 152 ? -2.700 6.589 -8.870 1.00 68.62 152 ARG A CA 1
ATOM 1179 C C . ARG A 1 152 ? -1.880 5.959 -9.985 1.00 68.62 152 ARG A C 1
ATOM 1181 O O . ARG A 1 152 ? -0.796 6.438 -10.298 1.00 68.62 152 ARG A O 1
ATOM 1188 N N . SER A 1 153 ? -2.432 4.930 -10.620 1.00 57.22 153 SER A N 1
ATOM 1189 C CA . SER A 1 153 ? -1.858 4.432 -11.865 1.00 57.22 153 SER A CA 1
ATOM 1190 C C . SER A 1 153 ? -2.008 5.484 -12.967 1.00 57.22 153 SER A C 1
ATOM 1192 O O . SER A 1 153 ? -3.093 6.015 -13.208 1.00 57.22 153 SER A O 1
ATOM 1194 N N . ILE A 1 154 ? -0.901 5.778 -13.639 1.00 49.09 154 ILE A N 1
ATOM 1195 C CA . ILE A 1 154 ? -0.787 6.657 -14.815 1.00 49.09 154 ILE A CA 1
ATOM 1196 C C . ILE A 1 154 ? -1.552 6.139 -16.045 1.00 49.09 154 ILE A C 1
ATOM 1198 O O . ILE A 1 154 ? -1.762 6.879 -17.007 1.00 49.09 154 ILE A O 1
ATOM 1202 N N . HIS A 1 155 ? -2.014 4.891 -16.015 1.00 44.75 155 HIS A N 1
ATOM 1203 C CA . HIS A 1 155 ? -2.841 4.289 -17.049 1.00 44.75 155 HIS A CA 1
ATOM 1204 C C . HIS A 1 155 ? -3.994 3.578 -16.348 1.00 44.75 155 HIS A C 1
ATOM 1206 O O . HIS A 1 155 ? -3.751 2.812 -15.432 1.00 44.75 155 HIS A O 1
ATOM 1212 N N . ASN A 1 156 ? -5.242 3.866 -16.717 1.00 45.69 156 ASN A N 1
ATOM 1213 C CA . ASN A 1 156 ? -6.438 3.303 -16.080 1.00 45.69 156 ASN A CA 1
ATOM 1214 C C . ASN A 1 156 ? -6.237 1.827 -15.699 1.00 45.69 156 ASN A C 1
ATOM 1216 O O . ASN A 1 156 ? -6.136 0.976 -16.586 1.00 45.69 156 ASN A O 1
ATOM 1220 N N . TYR A 1 157 ? -6.136 1.541 -14.394 1.00 49.09 157 TYR A N 1
ATOM 1221 C CA . TYR A 1 157 ? -6.008 0.178 -13.899 1.00 49.09 157 TYR A CA 1
ATOM 1222 C C . TYR A 1 157 ? -7.218 -0.610 -14.393 1.00 49.09 157 TYR A C 1
ATOM 1224 O O . TYR A 1 157 ? -8.343 -0.385 -13.950 1.00 49.09 157 TYR A O 1
ATOM 1232 N N . ASN A 1 158 ? -7.001 -1.492 -15.364 1.00 51.53 158 ASN A N 1
ATOM 1233 C CA . ASN A 1 158 ? -8.073 -2.267 -15.957 1.00 51.53 158 ASN A CA 1
ATOM 1234 C C . ASN A 1 158 ? -8.087 -3.654 -15.317 1.00 51.53 158 ASN A C 1
ATOM 1236 O O . ASN A 1 158 ? -7.344 -4.546 -15.723 1.00 51.53 158 ASN A O 1
ATOM 1240 N N . VAL A 1 159 ? -8.966 -3.822 -14.326 1.00 47.66 159 VAL A N 1
ATOM 1241 C CA . VAL A 1 159 ? -9.216 -5.095 -13.626 1.00 47.66 159 VAL A CA 1
ATOM 1242 C C . VAL A 1 159 ? -9.671 -6.206 -14.590 1.00 47.66 159 VAL A C 1
ATOM 1244 O O . VAL A 1 159 ? -9.555 -7.383 -14.272 1.00 47.66 159 VAL A O 1
ATOM 1247 N N . SER A 1 160 ? -10.185 -5.833 -15.770 1.00 41.59 160 SER A N 1
ATOM 1248 C CA . SER A 1 160 ? -10.750 -6.719 -16.798 1.00 41.59 160 SER A CA 1
ATOM 1249 C C . SER A 1 160 ? -9.922 -6.790 -18.086 1.00 41.59 160 SER A C 1
ATOM 1251 O O . SER A 1 160 ? -10.377 -7.380 -19.069 1.00 41.59 160 SER A O 1
ATOM 1253 N N . ALA A 1 161 ? -8.725 -6.194 -18.130 1.00 47.66 161 ALA A N 1
ATOM 1254 C CA . ALA A 1 161 ? -7.873 -6.293 -19.308 1.00 47.66 161 ALA A CA 1
ATOM 1255 C C . ALA A 1 161 ? -7.444 -7.754 -19.497 1.00 47.66 161 ALA A C 1
ATOM 1257 O O . ALA A 1 161 ? -6.574 -8.263 -18.793 1.00 47.66 161 ALA A O 1
ATOM 1258 N N . LYS A 1 162 ? -8.062 -8.429 -20.475 1.00 38.28 162 LYS A N 1
ATOM 1259 C CA . LYS A 1 162 ? -7.520 -9.663 -21.049 1.00 38.28 162 LYS A CA 1
ATOM 1260 C C . LYS A 1 162 ? -6.099 -9.374 -21.539 1.00 38.28 162 LYS A C 1
ATOM 1262 O O . LYS A 1 162 ? -5.854 -8.272 -22.030 1.00 38.28 162 LYS A O 1
ATOM 1267 N N . ALA A 1 163 ? -5.232 -10.385 -21.451 1.00 41.09 163 ALA A N 1
ATOM 1268 C CA . ALA A 1 163 ? -3.793 -10.438 -21.767 1.00 41.09 163 ALA A CA 1
ATOM 1269 C C . ALA A 1 163 ? -3.273 -9.629 -22.987 1.00 41.09 163 ALA A C 1
ATOM 1271 O O . ALA A 1 163 ? -2.078 -9.434 -23.152 1.00 41.09 163 ALA A O 1
ATOM 1272 N N . VAL A 1 164 ? -4.150 -9.128 -23.859 1.00 41.00 164 VAL A N 1
ATOM 1273 C CA . VAL A 1 164 ? -3.809 -8.391 -25.084 1.00 41.00 164 VAL A CA 1
ATOM 1274 C C . VAL A 1 164 ? -3.844 -6.862 -24.899 1.00 41.00 164 VAL A C 1
ATOM 1276 O O . VAL A 1 164 ? -3.208 -6.129 -25.654 1.00 41.00 164 VAL A O 1
ATOM 1279 N N . THR A 1 165 ? -4.541 -6.341 -23.885 1.00 44.22 165 THR A N 1
ATOM 1280 C CA . THR A 1 165 ? -4.541 -4.902 -23.563 1.00 44.22 165 THR A CA 1
ATOM 1281 C C . THR A 1 165 ? -3.629 -4.636 -22.379 1.00 44.22 165 THR A C 1
ATOM 1283 O O . THR A 1 165 ? -3.904 -5.129 -21.292 1.00 44.22 165 THR A O 1
ATOM 1286 N N . LYS A 1 166 ? -2.566 -3.849 -22.606 1.00 48.09 166 LYS A N 1
ATOM 1287 C CA . LYS A 1 166 ? -1.556 -3.422 -21.621 1.00 48.09 166 LYS A CA 1
ATOM 1288 C C . LYS A 1 166 ? -2.131 -3.350 -20.207 1.00 48.09 166 LYS A C 1
ATOM 1290 O O . LYS A 1 166 ? -2.903 -2.435 -19.903 1.00 48.09 166 LYS A O 1
ATOM 1295 N N . ARG A 1 167 ? -1.754 -4.295 -19.345 1.00 53.97 167 ARG A N 1
ATOM 1296 C CA . ARG A 1 167 ? -2.072 -4.181 -17.923 1.00 53.97 167 ARG A CA 1
ATOM 1297 C C . ARG A 1 167 ? -1.333 -2.958 -17.396 1.00 53.97 167 ARG A C 1
ATOM 1299 O O . ARG A 1 167 ? -0.115 -2.860 -17.512 1.00 53.97 167 ARG A O 1
ATOM 1306 N N . ALA A 1 168 ? -2.077 -1.994 -16.872 1.00 57.41 168 ALA A N 1
ATOM 1307 C CA . ALA A 1 168 ? -1.465 -0.843 -16.238 1.00 57.41 168 ALA A CA 1
ATOM 1308 C C . ALA A 1 168 ? -0.823 -1.261 -14.911 1.00 57.41 168 ALA A C 1
ATOM 1310 O O . ALA A 1 168 ? -1.426 -2.005 -14.133 1.00 57.41 168 ALA A O 1
ATOM 1311 N N . ILE A 1 169 ? 0.390 -0.768 -14.655 1.00 66.44 169 ILE A N 1
ATOM 1312 C CA . ILE A 1 169 ? 1.087 -0.939 -13.377 1.00 66.44 169 ILE A CA 1
ATOM 1313 C C . ILE A 1 169 ? 0.215 -0.303 -12.287 1.00 66.44 169 ILE A C 1
ATOM 1315 O O . ILE A 1 169 ? -0.062 0.897 -12.345 1.00 66.44 169 ILE A O 1
ATOM 1319 N N . GLY A 1 170 ? -0.277 -1.089 -11.325 1.00 73.81 170 GLY A N 1
ATOM 1320 C CA . GLY A 1 170 ? -1.059 -0.535 -10.223 1.00 73.81 170 GLY A CA 1
ATOM 1321 C C . GLY A 1 170 ? -1.690 -1.512 -9.242 1.00 73.81 170 GLY A C 1
ATOM 1322 O O . GLY A 1 170 ? -1.519 -2.730 -9.315 1.00 73.81 170 GLY A O 1
ATOM 1323 N N . ILE A 1 171 ? -2.408 -0.924 -8.289 1.00 79.06 171 ILE A N 1
ATOM 1324 C CA . ILE A 1 171 ? -3.234 -1.610 -7.292 1.00 79.06 171 ILE A CA 1
ATOM 1325 C C . ILE A 1 171 ? -4.680 -1.630 -7.795 1.00 79.06 171 ILE A C 1
ATOM 1327 O O . ILE A 1 171 ? -5.113 -0.663 -8.432 1.00 79.06 171 ILE A O 1
ATOM 1331 N N . LYS A 1 172 ? -5.435 -2.704 -7.513 1.00 81.75 172 LYS A N 1
ATOM 1332 C CA . LYS A 1 172 ? -6.866 -2.731 -7.849 1.00 81.75 172 LYS A CA 1
ATOM 1333 C C . LYS A 1 172 ? -7.593 -1.558 -7.191 1.00 81.75 172 LYS A C 1
ATOM 1335 O O . LYS A 1 172 ? -7.226 -1.184 -6.078 1.00 81.75 172 LYS A O 1
ATOM 1340 N N . PRO A 1 173 ? -8.619 -0.974 -7.838 1.00 82.81 173 PRO A N 1
ATOM 1341 C CA . PRO A 1 173 ? -9.271 0.228 -7.332 1.00 82.81 173 PRO A CA 1
ATOM 1342 C C . PRO A 1 173 ? -9.845 0.052 -5.923 1.00 82.81 173 PRO A C 1
ATOM 1344 O O . PRO A 1 173 ? -9.811 1.000 -5.142 1.00 82.81 173 PRO A O 1
ATOM 1347 N N . ASP A 1 174 ? -10.329 -1.145 -5.605 1.00 85.44 174 ASP A N 1
ATOM 1348 C CA . ASP A 1 174 ? -10.986 -1.550 -4.363 1.00 85.44 174 ASP A CA 1
ATOM 1349 C C . ASP A 1 174 ? -10.051 -2.221 -3.341 1.00 85.44 174 ASP A C 1
ATOM 1351 O O . ASP A 1 174 ? -10.494 -2.561 -2.244 1.00 85.44 174 ASP A O 1
ATOM 1355 N N . GLU A 1 175 ? -8.762 -2.368 -3.654 1.00 86.50 175 GLU A N 1
ATOM 1356 C CA . GLU A 1 175 ? -7.777 -3.004 -2.777 1.00 86.50 175 GLU A CA 1
ATOM 1357 C C . GLU A 1 175 ? -6.768 -1.997 -2.209 1.00 86.50 175 GLU A C 1
ATOM 1359 O O . GLU A 1 175 ? -6.549 -0.902 -2.736 1.00 86.50 175 GLU A O 1
ATOM 1364 N N . CYS A 1 176 ? -6.103 -2.402 -1.128 1.00 90.50 176 CYS A N 1
ATOM 1365 C CA . CYS A 1 176 ? -4.930 -1.720 -0.603 1.00 90.50 176 CYS A CA 1
ATOM 1366 C C . CYS A 1 176 ? -3.862 -2.745 -0.216 1.00 90.50 176 CYS A C 1
ATOM 1368 O O . CYS A 1 176 ? -4.174 -3.774 0.384 1.00 90.50 176 CYS A O 1
ATOM 1370 N N . GLN A 1 177 ? -2.613 -2.477 -0.597 1.00 90.06 177 GLN A N 1
ATOM 1371 C CA . GLN A 1 177 ? -1.470 -3.351 -0.352 1.00 90.06 177 GLN A CA 1
ATOM 1372 C C . GLN A 1 177 ? -0.567 -2.752 0.716 1.00 90.06 177 GLN A C 1
ATOM 1374 O O . GLN A 1 177 ? -0.107 -1.619 0.577 1.00 90.06 177 GLN A O 1
ATOM 1379 N N . PHE A 1 178 ? -0.310 -3.525 1.767 1.00 91.06 178 PHE A N 1
ATOM 1380 C CA . PHE A 1 178 ? 0.481 -3.093 2.913 1.00 91.06 178 PHE A CA 1
ATOM 1381 C C . PHE A 1 178 ? 1.865 -3.724 2.884 1.00 91.06 178 PHE A C 1
ATOM 1383 O O . PHE A 1 178 ? 2.004 -4.927 2.667 1.00 91.06 178 PHE A O 1
ATOM 1390 N N . PHE A 1 179 ? 2.890 -2.925 3.152 1.00 88.69 179 PHE A N 1
ATOM 1391 C CA . PHE A 1 179 ? 4.257 -3.416 3.281 1.00 88.69 179 PHE A CA 1
ATOM 1392 C C . PHE A 1 179 ? 5.040 -2.606 4.314 1.00 88.69 179 PHE A C 1
ATOM 1394 O O . PHE A 1 179 ? 4.744 -1.427 4.545 1.00 88.69 179 PHE A O 1
ATOM 1401 N N . PRO A 1 180 ? 6.017 -3.242 4.983 1.00 88.19 180 PRO A N 1
ATOM 1402 C CA . PRO A 1 180 ? 6.856 -2.541 5.928 1.00 88.19 180 PRO A CA 1
ATOM 1403 C C . PRO A 1 180 ? 7.909 -1.734 5.166 1.00 88.19 180 PRO A C 1
ATOM 1405 O O . PRO A 1 180 ? 8.514 -2.201 4.200 1.00 88.19 180 PRO A O 1
ATOM 1408 N N . VAL A 1 181 ? 8.153 -0.524 5.641 1.00 84.56 181 VAL A N 1
ATOM 1409 C CA . VAL A 1 181 ? 9.234 0.355 5.206 1.00 84.56 181 VAL A CA 1
ATOM 1410 C C . VAL A 1 181 ? 10.236 0.467 6.341 1.00 84.56 181 VAL A C 1
ATOM 1412 O O . VAL A 1 181 ? 9.877 0.350 7.513 1.00 84.56 181 VAL A O 1
ATOM 1415 N N . ASP A 1 182 ? 11.507 0.632 5.982 1.00 81.69 182 ASP A N 1
ATOM 1416 C CA . ASP A 1 182 ? 12.628 0.713 6.923 1.00 81.69 182 ASP A CA 1
ATOM 1417 C C . ASP A 1 182 ? 12.839 -0.572 7.760 1.00 81.69 182 ASP A C 1
ATOM 1419 O O . ASP A 1 182 ? 13.545 -0.570 8.767 1.00 81.69 182 ASP A O 1
ATOM 1423 N N . ALA A 1 183 ? 12.269 -1.701 7.320 1.00 79.25 183 ALA A N 1
ATOM 1424 C CA . ALA A 1 183 ? 12.554 -3.026 7.862 1.00 79.25 183 ALA A CA 1
ATOM 1425 C C . ALA A 1 183 ? 13.832 -3.607 7.210 1.00 79.25 183 ALA A C 1
ATOM 1427 O O . ALA A 1 183 ? 13.865 -3.812 5.987 1.00 79.25 183 ALA A O 1
ATOM 1428 N N . PRO A 1 184 ? 14.909 -3.863 7.980 1.00 76.50 184 PRO A N 1
ATOM 1429 C CA . PRO A 1 184 ? 16.190 -4.282 7.420 1.00 76.50 184 PRO A CA 1
ATOM 1430 C C . PRO A 1 184 ? 16.092 -5.586 6.620 1.00 76.50 184 PRO A C 1
ATOM 1432 O O . PRO A 1 184 ? 15.657 -6.616 7.124 1.00 76.50 184 PRO A O 1
ATOM 1435 N N . GLY A 1 185 ? 16.544 -5.553 5.365 1.00 71.81 185 GLY A N 1
ATOM 1436 C CA . GLY A 1 185 ? 16.607 -6.738 4.505 1.00 71.81 185 GLY A CA 1
ATOM 1437 C C . GLY A 1 185 ? 15.278 -7.173 3.883 1.00 71.81 185 GLY A C 1
ATOM 1438 O O . GLY A 1 185 ? 15.294 -8.100 3.080 1.00 71.81 185 GLY A O 1
ATOM 1439 N N . VAL A 1 186 ? 14.160 -6.498 4.176 1.00 75.50 186 VAL A N 1
ATOM 1440 C CA . VAL A 1 186 ? 12.842 -6.886 3.649 1.00 75.50 186 VAL A CA 1
ATOM 1441 C C . VAL A 1 186 ? 12.659 -6.503 2.186 1.00 75.50 186 VAL A C 1
ATOM 1443 O O . VAL A 1 186 ? 12.091 -7.279 1.446 1.00 75.50 186 VAL A O 1
ATOM 1446 N N . PHE A 1 187 ? 13.181 -5.368 1.727 1.00 79.31 187 PHE A N 1
ATOM 1447 C CA . PHE A 1 187 ? 13.231 -5.053 0.298 1.00 79.31 187 PHE A CA 1
ATOM 1448 C C . PHE A 1 187 ? 14.650 -4.650 -0.076 1.00 79.31 187 PHE A C 1
ATOM 1450 O O . PHE A 1 187 ? 15.218 -3.723 0.500 1.00 79.31 187 PHE A O 1
ATOM 1457 N N . GLN A 1 188 ? 15.237 -5.336 -1.051 1.00 81.25 188 GLN A N 1
ATOM 1458 C CA . GLN A 1 188 ? 16.542 -4.982 -1.604 1.00 81.25 188 GLN A CA 1
ATOM 1459 C C . GLN A 1 188 ? 16.418 -4.817 -3.108 1.00 81.25 188 GLN A C 1
ATOM 1461 O O . GLN A 1 188 ? 15.848 -5.679 -3.765 1.00 81.25 188 GLN A O 1
ATOM 1466 N N . LYS A 1 189 ? 16.990 -3.749 -3.661 1.00 82.19 189 LYS A N 1
ATOM 1467 C CA . LYS A 1 189 ? 17.161 -3.583 -5.106 1.00 82.19 189 LYS A CA 1
ATOM 1468 C C . LYS A 1 189 ? 18.583 -3.985 -5.467 1.00 82.19 189 LYS A C 1
ATOM 1470 O O . LYS A 1 189 ? 19.530 -3.388 -4.962 1.00 82.19 189 LYS A O 1
ATOM 1475 N N . THR A 1 190 ? 18.733 -4.984 -6.327 1.00 79.38 190 THR A N 1
ATOM 1476 C CA . THR A 1 190 ? 20.050 -5.439 -6.787 1.00 79.38 190 THR A CA 1
ATOM 1477 C C . THR A 1 190 ? 20.160 -5.308 -8.296 1.00 79.38 190 THR A C 1
ATOM 1479 O O . THR A 1 190 ? 19.202 -5.557 -9.029 1.00 79.38 190 THR A O 1
ATOM 1482 N N . PHE A 1 191 ? 21.330 -4.888 -8.766 1.00 80.00 191 PHE A N 1
ATOM 1483 C CA . PHE A 1 191 ? 21.645 -4.825 -10.186 1.00 80.00 191 PHE A CA 1
ATOM 1484 C C . PHE A 1 191 ? 22.641 -5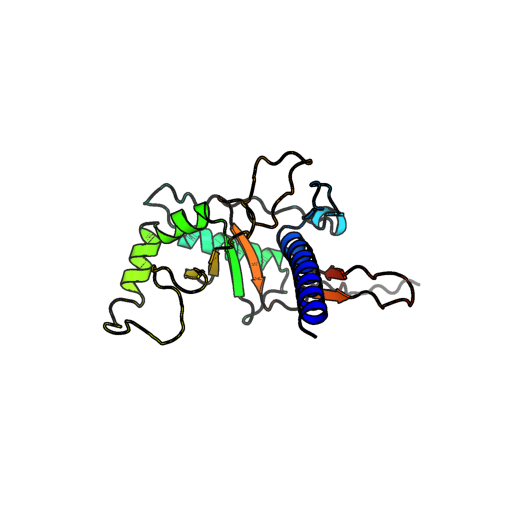.930 -10.500 1.00 80.00 191 PHE A C 1
ATOM 1486 O O . PHE A 1 191 ? 23.675 -6.034 -9.838 1.00 80.00 191 PHE A O 1
ATOM 1493 N N . ALA A 1 192 ? 22.324 -6.759 -11.494 1.00 77.06 192 ALA A N 1
ATOM 1494 C CA . ALA A 1 192 ? 23.286 -7.727 -11.988 1.00 77.06 192 ALA A CA 1
ATOM 1495 C C . ALA A 1 192 ? 24.531 -6.994 -12.523 1.00 77.06 192 ALA A C 1
ATOM 1497 O O . ALA A 1 192 ? 24.397 -5.916 -13.117 1.00 77.06 192 ALA A O 1
ATOM 1498 N N . PRO A 1 193 ? 25.738 -7.556 -12.331 1.00 78.19 193 PRO A N 1
ATOM 1499 C CA . PRO A 1 193 ? 26.948 -6.989 -12.900 1.00 78.19 193 PRO A CA 1
ATOM 1500 C C . PRO A 1 193 ? 26.792 -6.855 -14.413 1.00 78.19 193 PRO A C 1
ATOM 1502 O O . PRO A 1 193 ? 26.308 -7.757 -15.101 1.00 78.19 193 PRO A O 1
ATOM 1505 N N . GLN A 1 194 ? 27.194 -5.700 -14.928 1.00 47.25 194 GLN A N 1
ATOM 1506 C CA . GLN A 1 194 ? 27.045 -5.386 -16.337 1.00 47.25 194 GLN A CA 1
ATOM 1507 C C . GLN A 1 194 ? 28.125 -6.135 -17.123 1.00 47.25 194 GLN A C 1
ATOM 1509 O O . GLN A 1 194 ? 29.263 -5.685 -17.245 1.00 47.25 194 GLN A O 1
ATOM 1514 N N . ALA A 1 195 ? 27.785 -7.314 -17.640 1.00 43.50 195 ALA A N 1
ATOM 1515 C CA . ALA A 1 195 ? 28.637 -7.988 -18.605 1.00 43.50 195 ALA A CA 1
ATOM 1516 C C . ALA A 1 195 ? 28.640 -7.152 -19.893 1.00 43.50 195 ALA A C 1
ATOM 1518 O O . ALA A 1 195 ? 27.581 -6.898 -20.475 1.00 43.50 195 ALA A O 1
ATOM 1519 N N . ARG A 1 196 ? 29.821 -6.697 -20.339 1.00 36.75 196 ARG A N 1
ATOM 1520 C CA . ARG A 1 196 ? 29.974 -6.029 -21.643 1.00 36.75 196 ARG A CA 1
ATOM 1521 C C . ARG A 1 196 ? 29.288 -6.882 -22.717 1.00 36.75 196 ARG A C 1
ATOM 1523 O O . ARG A 1 196 ? 29.757 -7.973 -23.018 1.00 36.75 196 ARG A O 1
ATOM 1530 N N . GLY A 1 197 ? 28.177 -6.383 -23.262 1.00 42.06 197 GLY A N 1
ATOM 1531 C CA . GLY A 1 197 ? 27.466 -6.997 -24.386 1.00 42.06 197 GLY A CA 1
ATOM 1532 C C . GLY A 1 197 ? 26.048 -7.526 -24.131 1.00 42.06 197 GLY A C 1
ATOM 1533 O O . GLY A 1 197 ? 25.394 -7.843 -25.119 1.00 42.06 197 GLY A O 1
ATOM 1534 N N . LYS A 1 198 ? 25.521 -7.605 -22.893 1.00 34.16 198 LYS A N 1
ATOM 1535 C CA . LYS A 1 198 ? 24.109 -8.000 -22.640 1.00 34.16 198 LYS A CA 1
ATOM 1536 C C . LYS A 1 198 ? 23.492 -7.263 -21.437 1.00 34.16 198 LYS A C 1
ATOM 1538 O O . LYS A 1 198 ? 24.135 -7.118 -20.402 1.00 34.16 198 LYS A O 1
ATOM 1543 N N . LEU A 1 199 ? 22.251 -6.777 -21.589 1.00 35.47 199 LEU A N 1
ATOM 1544 C CA . LEU A 1 199 ? 21.495 -6.037 -20.562 1.00 35.47 199 LEU A CA 1
ATOM 1545 C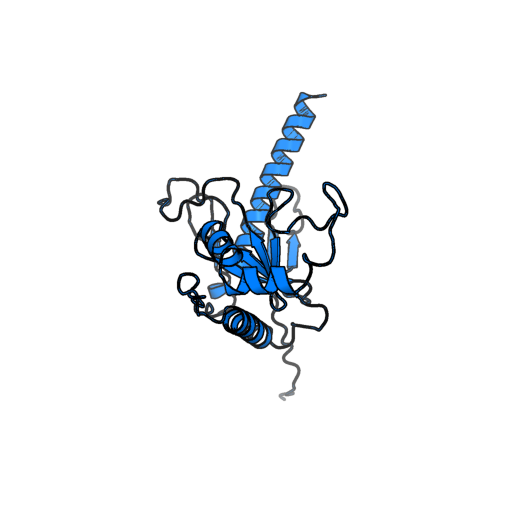 C . LEU A 1 199 ? 21.242 -6.925 -19.325 1.00 35.47 199 LEU A C 1
ATOM 1547 O O . LEU A 1 199 ? 20.618 -7.977 -19.443 1.00 35.47 199 LEU A O 1
ATOM 1551 N N . GLY A 1 200 ? 21.723 -6.506 -18.151 1.00 37.47 200 GLY A N 1
ATOM 1552 C CA . GLY A 1 200 ? 21.513 -7.206 -16.879 1.00 37.47 200 GLY A CA 1
ATOM 1553 C C . GLY A 1 200 ? 20.141 -6.905 -16.266 1.00 37.47 200 GLY A C 1
ATOM 1554 O O . GLY A 1 200 ? 19.750 -5.744 -16.156 1.00 37.47 200 GLY A O 1
ATOM 1555 N N . PHE A 1 201 ? 19.421 -7.952 -15.858 1.00 35.97 201 PHE A N 1
ATOM 1556 C CA . PHE A 1 201 ? 18.136 -7.872 -15.155 1.00 35.97 201 PHE A CA 1
ATOM 1557 C C . PHE A 1 201 ? 18.326 -7.406 -13.695 1.00 35.97 201 PHE A C 1
ATOM 1559 O O . PHE A 1 201 ? 19.320 -7.738 -13.046 1.00 35.97 201 PHE A O 1
ATOM 1566 N N . CYS A 1 202 ? 17.373 -6.634 -13.169 1.00 39.91 202 CYS A N 1
ATOM 1567 C CA . CYS A 1 202 ? 17.348 -6.155 -11.783 1.00 39.91 202 CYS A CA 1
ATOM 1568 C C . CYS A 1 202 ? 16.447 -7.079 -10.947 1.00 39.91 202 CYS A C 1
ATOM 1570 O O . CYS A 1 202 ? 15.257 -7.182 -11.230 1.00 39.91 202 CYS A O 1
ATOM 1572 N N . GLN A 1 203 ? 16.992 -7.757 -9.933 1.00 38.16 203 GLN A N 1
ATOM 1573 C CA . GLN A 1 203 ? 16.204 -8.574 -9.000 1.00 38.16 203 GLN A CA 1
ATOM 1574 C C . GLN A 1 203 ? 15.931 -7.792 -7.710 1.00 38.16 203 GLN A C 1
ATOM 1576 O O . GLN A 1 203 ? 16.838 -7.166 -7.145 1.00 38.16 203 GLN A O 1
ATOM 1581 N N . HIS A 1 204 ? 14.684 -7.849 -7.234 1.00 35.22 204 HIS A N 1
ATOM 1582 C CA . HIS A 1 204 ? 14.288 -7.317 -5.933 1.00 35.22 204 HIS A CA 1
ATOM 1583 C C . HIS A 1 204 ? 14.186 -8.468 -4.922 1.00 35.22 204 HIS A C 1
ATOM 1585 O O . HIS A 1 204 ? 13.470 -9.432 -5.160 1.00 35.22 204 HIS A O 1
ATOM 1591 N N . ARG A 1 205 ? 14.934 -8.400 -3.816 1.00 29.94 205 ARG A N 1
ATOM 1592 C CA . ARG A 1 205 ? 15.020 -9.467 -2.803 1.00 29.94 205 ARG A CA 1
ATOM 1593 C C . ARG A 1 205 ? 14.147 -9.123 -1.598 1.00 29.94 205 ARG A C 1
ATOM 1595 O O . ARG A 1 205 ? 14.367 -8.065 -1.009 1.00 29.94 205 ARG A O 1
ATOM 1602 N N . TRP A 1 206 ? 13.253 -10.028 -1.196 1.00 30.73 206 TRP A N 1
ATOM 1603 C CA . TRP A 1 206 ? 12.757 -10.085 0.181 1.00 30.73 206 TRP A CA 1
ATOM 1604 C C . TRP A 1 206 ? 13.605 -11.044 0.998 1.00 30.73 206 TRP A C 1
ATOM 1606 O O . TRP A 1 206 ? 13.885 -12.163 0.574 1.00 30.73 206 TRP A O 1
ATOM 1616 N N . LYS A 1 207 ? 14.044 -10.606 2.176 1.00 29.73 207 LYS A N 1
ATOM 1617 C CA . LYS A 1 207 ? 14.766 -11.442 3.132 1.00 29.73 207 LYS A CA 1
ATOM 1618 C C . LYS A 1 207 ? 14.012 -11.404 4.459 1.00 29.73 207 LYS A C 1
ATOM 1620 O O . LYS A 1 207 ? 14.183 -10.482 5.250 1.00 29.73 207 LYS A O 1
ATOM 1625 N N . THR A 1 208 ? 13.206 -12.427 4.736 1.00 32.12 208 THR A N 1
ATOM 1626 C CA . THR A 1 208 ? 12.886 -12.769 6.127 1.00 32.12 208 THR A CA 1
ATOM 1627 C C . THR A 1 208 ? 14.131 -13.404 6.738 1.00 32.12 208 THR A C 1
ATOM 1629 O O . THR A 1 208 ? 14.600 -14.446 6.279 1.00 32.12 208 THR A O 1
ATOM 1632 N N . SER A 1 209 ? 14.705 -12.727 7.728 1.00 34.00 209 SER A N 1
ATOM 1633 C CA . SER A 1 209 ? 15.814 -13.208 8.550 1.00 34.00 209 SER A CA 1
ATOM 1634 C C . SER A 1 209 ? 15.498 -14.582 9.146 1.00 34.00 209 SER A C 1
ATOM 1636 O O . SER A 1 209 ? 14.489 -14.725 9.826 1.00 34.00 209 SER A O 1
ATOM 1638 N N . LEU A 1 210 ? 16.358 -15.579 8.911 1.00 27.50 210 LEU A N 1
ATOM 1639 C CA . LEU A 1 210 ? 16.640 -16.648 9.874 1.00 27.50 210 LEU A CA 1
ATOM 1640 C C . LEU A 1 210 ? 17.908 -17.401 9.460 1.00 27.50 210 LEU A C 1
ATOM 1642 O O . LEU A 1 210 ? 17.902 -18.341 8.668 1.00 27.50 210 LEU A O 1
ATOM 1646 N N . HIS A 1 211 ? 19.020 -16.960 10.045 1.00 27.31 211 HIS A N 1
ATOM 1647 C CA . HIS A 1 211 ? 20.173 -17.810 10.293 1.00 27.31 211 HIS A CA 1
ATOM 1648 C C . HIS A 1 211 ? 19.727 -19.009 11.143 1.00 27.31 211 HIS A C 1
ATOM 1650 O O . HIS A 1 211 ? 19.324 -18.838 12.291 1.00 27.31 211 HIS A O 1
ATOM 1656 N N . HIS A 1 212 ? 19.837 -20.228 10.614 1.00 26.27 212 HIS A N 1
ATOM 1657 C CA . HIS A 1 212 ? 19.964 -21.420 11.452 1.00 26.27 212 HIS A CA 1
ATOM 1658 C C . HIS A 1 212 ? 21.422 -21.540 11.897 1.00 26.27 212 HIS A C 1
ATOM 1660 O O . HIS A 1 212 ? 22.256 -22.150 11.236 1.00 26.27 212 HIS A O 1
ATOM 1666 N N . ALA A 1 213 ? 21.721 -20.922 13.036 1.00 28.00 213 ALA A N 1
ATOM 1667 C CA . ALA A 1 213 ? 22.876 -21.254 13.849 1.00 28.00 213 ALA A CA 1
ATOM 1668 C C . ALA A 1 213 ? 22.406 -22.151 15.004 1.00 28.00 213 ALA A C 1
ATOM 1670 O O . ALA A 1 213 ? 22.036 -21.638 16.053 1.00 28.00 213 ALA A O 1
ATOM 1671 N N . ASN A 1 214 ? 22.424 -23.480 14.825 1.00 27.00 214 ASN A N 1
ATOM 1672 C CA . ASN A 1 214 ? 22.832 -24.385 15.908 1.00 27.00 214 ASN A CA 1
ATOM 1673 C C . ASN A 1 214 ? 23.200 -25.804 15.420 1.00 27.00 214 ASN A C 1
ATOM 1675 O O . ASN A 1 214 ? 22.350 -26.598 15.033 1.00 27.00 214 ASN A O 1
ATOM 1679 N N . ARG A 1 215 ? 24.509 -26.078 15.476 1.00 29.30 215 ARG A N 1
ATOM 1680 C CA . ARG A 1 215 ? 25.206 -27.317 15.879 1.00 29.30 215 ARG A CA 1
ATOM 1681 C C . ARG A 1 215 ? 24.542 -28.685 15.620 1.00 29.30 215 ARG A C 1
ATOM 1683 O O . ARG A 1 215 ? 23.637 -29.083 16.345 1.00 29.30 215 ARG A O 1
ATOM 1690 N N . ARG A 1 216 ? 25.228 -29.513 14.819 1.00 25.98 216 ARG A N 1
ATOM 1691 C CA . ARG A 1 216 ? 25.840 -30.780 15.290 1.00 25.98 216 ARG A CA 1
ATOM 1692 C C . ARG A 1 216 ? 27.162 -31.023 14.544 1.00 25.98 216 ARG A C 1
ATOM 1694 O O . ARG A 1 216 ? 27.133 -30.988 13.317 1.00 25.98 216 ARG A O 1
ATOM 1701 N N . PRO A 1 217 ? 28.288 -31.298 15.226 1.00 41.22 217 PRO A N 1
ATOM 1702 C CA . PRO A 1 217 ? 29.392 -31.997 14.587 1.00 41.22 217 PRO A CA 1
ATOM 1703 C C . PRO A 1 217 ? 28.963 -33.460 14.418 1.00 41.22 217 PRO A C 1
ATOM 1705 O O . PRO A 1 217 ? 28.336 -34.040 15.309 1.00 41.22 217 PRO A O 1
ATOM 1708 N N . ARG A 1 218 ? 29.227 -34.044 13.256 1.00 32.12 218 ARG A N 1
ATOM 1709 C CA . ARG A 1 218 ? 29.081 -35.482 13.022 1.00 32.12 218 ARG A CA 1
ATOM 1710 C C . ARG A 1 218 ? 30.414 -36.023 12.493 1.00 32.12 218 ARG A C 1
ATOM 1712 O O . ARG A 1 218 ? 31.152 -35.232 11.911 1.00 32.12 218 ARG A O 1
ATOM 1719 N N . PRO A 1 219 ? 30.703 -37.289 12.834 1.00 43.28 219 PRO A N 1
ATOM 1720 C CA . PRO A 1 219 ? 32.039 -37.820 13.110 1.00 43.28 219 PRO A CA 1
ATOM 1721 C C . PRO A 1 219 ? 32.965 -37.881 11.901 1.00 43.28 219 PRO A C 1
ATOM 1723 O O . PRO A 1 219 ? 32.448 -38.003 10.769 1.00 43.28 219 PRO A O 1
#

Secondary structure (DSSP, 8-state):
-HHHHHHHHHHHHHHHHHHHHHHHHHHHTEEE-TTS-EEEEHHHHTTPPPPPPPP--TT-TT--HHHHHHHHHHHHHHHTTT---TT-EEEEEE-HHHHHHHHHSHHHHHHHHHHTSSS----SS-SS---SSSSSSS-EEEETTEEEEE---SS---TT--TTS-PPSS--TT-EEEEEES-TTTSEEEE----TTSPPPEEEEP-------------

InterPro domains:
  IPR005564 Major capsid protein GpE [PF03864] (3-194)

Foldseek 3Di:
DVPVVVVVVVVVVVVVQVVLQQVLCLLVQFRADQLRHTPDRNCVVVVNDDDDDQDQPLVDLPGPSLVSVVVVVVVQCVVLLPLDDPPKAKEKAAAQQQLVSVCPRPVNVVCLVPPPDVPDDDDPDDDDPPDDPDDDDFHWDDDNRYIYTHWDFPDPQDPPDNSPHGHTRGDDNNDIGMDMDPRPQQWDWDWDPDDPPDHTDIHIDGDSDDDPDDDDDDD